Protein AF-A0A635RBH6-F1 (afdb_monomer_lite)

pLDDT: mean 87.77, std 11.79, range [34.94, 97.56]

Radius of gyration: 31.53 Å; chains: 1; bounding box: 71×27×90 Å

Organism: NCBI:txid149386

Structure (mmCIF, N/CA/C/O backbone):
data_AF-A0A635RBH6-F1
#
_entry.id   AF-A0A635RBH6-F1
#
loop_
_atom_site.group_PDB
_atom_site.id
_atom_site.type_symbol
_atom_site.label_atom_id
_atom_site.label_alt_id
_atom_site.label_comp_id
_atom_site.label_asym_id
_atom_site.label_entity_id
_atom_site.label_seq_id
_atom_site.pdbx_PDB_ins_code
_atom_site.Cartn_x
_atom_site.Cartn_y
_atom_site.Cartn_z
_atom_site.occupancy
_atom_site.B_iso_or_equiv
_atom_site.auth_seq_id
_atom_site.auth_comp_id
_atom_site.auth_asym_id
_atom_site.auth_atom_id
_atom_site.pdbx_PDB_model_num
ATOM 1 N N . MET A 1 1 ? 39.133 -14.288 -48.018 1.00 34.94 1 MET A N 1
ATOM 2 C CA . MET A 1 1 ? 37.911 -13.588 -48.464 1.00 34.94 1 MET A CA 1
ATOM 3 C C . MET A 1 1 ? 37.771 -12.321 -47.641 1.00 34.94 1 MET A C 1
ATOM 5 O O . MET A 1 1 ? 37.894 -12.398 -46.428 1.00 34.94 1 MET A O 1
ATOM 9 N N . SER A 1 2 ? 37.647 -11.167 -48.298 1.00 37.06 2 SER A N 1
ATOM 10 C CA . SER A 1 2 ? 37.534 -9.851 -47.658 1.00 37.06 2 SER A CA 1
ATOM 11 C C . SER A 1 2 ? 36.192 -9.759 -46.926 1.00 37.06 2 SER A C 1
ATOM 13 O O . SER A 1 2 ? 35.145 -9.783 -47.568 1.00 37.06 2 SER A O 1
ATOM 15 N N . ALA A 1 3 ? 36.220 -9.710 -45.592 1.00 42.25 3 ALA A N 1
ATOM 16 C CA . ALA A 1 3 ? 35.048 -9.371 -44.798 1.00 42.25 3 ALA A CA 1
ATOM 17 C C . ALA A 1 3 ? 34.721 -7.899 -45.072 1.00 42.25 3 ALA A C 1
ATOM 19 O O . ALA A 1 3 ? 35.474 -7.001 -44.692 1.00 42.25 3 ALA A O 1
ATOM 20 N N . SER A 1 4 ? 33.636 -7.647 -45.801 1.00 45.25 4 SER A N 1
ATOM 21 C CA . SER A 1 4 ? 33.128 -6.299 -46.011 1.00 45.25 4 SER A CA 1
ATOM 22 C C . SER A 1 4 ? 32.731 -5.716 -44.659 1.00 45.25 4 SER A C 1
ATOM 24 O O . SER A 1 4 ? 31.738 -6.133 -44.067 1.00 45.25 4 SER A O 1
ATOM 26 N N . ASN A 1 5 ? 33.510 -4.753 -44.181 1.00 48.50 5 ASN A N 1
ATOM 27 C CA . ASN A 1 5 ? 33.289 -4.009 -42.947 1.00 48.50 5 ASN A CA 1
ATOM 28 C C . ASN A 1 5 ? 32.154 -2.980 -43.151 1.00 48.50 5 ASN A C 1
ATOM 30 O O . ASN A 1 5 ? 32.369 -1.772 -43.080 1.00 48.50 5 ASN A O 1
ATOM 34 N N . LYS A 1 6 ? 30.963 -3.446 -43.548 1.00 61.75 6 LYS A N 1
ATOM 35 C CA . LYS A 1 6 ? 29.775 -2.597 -43.676 1.00 61.75 6 LYS A CA 1
ATOM 36 C C . LYS A 1 6 ? 29.060 -2.585 -42.332 1.00 61.75 6 LYS A C 1
ATOM 38 O O . LYS A 1 6 ? 28.429 -3.571 -41.965 1.00 61.75 6 LYS A O 1
ATOM 43 N N . SER A 1 7 ? 29.182 -1.474 -41.612 1.00 78.25 7 SER A N 1
ATOM 44 C CA . SER A 1 7 ? 28.305 -1.169 -40.483 1.00 78.25 7 SER A CA 1
ATOM 45 C C . SER A 1 7 ? 26.849 -1.199 -40.945 1.00 78.25 7 SER A C 1
ATOM 47 O O . SER A 1 7 ? 26.550 -0.740 -42.051 1.00 78.25 7 SER A O 1
ATOM 49 N N . LEU A 1 8 ? 25.966 -1.732 -40.103 1.00 86.19 8 LEU A N 1
ATOM 50 C CA . LEU A 1 8 ? 24.531 -1.773 -40.374 1.00 86.19 8 LEU A CA 1
ATOM 51 C C . LEU A 1 8 ? 23.966 -0.358 -40.526 1.00 86.19 8 LEU A C 1
ATOM 53 O O . LEU A 1 8 ? 24.427 0.578 -39.861 1.00 86.19 8 LEU A O 1
ATOM 57 N N . THR A 1 9 ? 22.954 -0.201 -41.376 1.00 92.31 9 THR A N 1
ATOM 58 C CA . THR A 1 9 ? 22.190 1.049 -41.441 1.00 92.31 9 THR A CA 1
ATOM 59 C C . THR A 1 9 ? 21.296 1.197 -40.212 1.00 92.31 9 THR A C 1
ATOM 61 O O . THR A 1 9 ? 21.015 0.233 -39.496 1.00 92.31 9 THR A O 1
ATOM 64 N N . LYS A 1 10 ? 20.815 2.416 -39.949 1.00 92.25 10 LYS A N 1
ATOM 65 C CA . LYS A 1 10 ? 19.899 2.663 -38.826 1.00 92.25 10 LYS A CA 1
ATOM 66 C C . LYS A 1 10 ? 18.615 1.845 -38.957 1.00 92.25 10 LYS A C 1
ATOM 68 O O . LYS A 1 10 ? 18.132 1.308 -37.966 1.00 92.25 10 LYS A O 1
ATOM 73 N N . GLU A 1 11 ? 18.104 1.717 -40.176 1.00 91.88 11 GLU A N 1
ATOM 74 C CA . GLU A 1 11 ? 16.910 0.940 -40.504 1.00 91.88 11 GLU A CA 1
ATOM 75 C C . GLU A 1 11 ? 17.130 -0.551 -40.228 1.00 91.88 11 GLU A C 1
ATOM 77 O O . GLU A 1 11 ? 16.265 -1.197 -39.641 1.00 91.88 11 GLU A O 1
ATOM 82 N N . GLU A 1 12 ? 18.302 -1.091 -40.579 1.00 92.19 12 GLU A N 1
ATOM 83 C CA . GLU A 1 12 ? 18.664 -2.482 -40.287 1.00 92.19 12 GLU A CA 1
ATOM 84 C C . GLU A 1 12 ? 18.776 -2.731 -38.778 1.00 92.19 12 GLU A C 1
ATOM 86 O O . GLU A 1 12 ? 18.267 -3.734 -38.277 1.00 92.19 12 GLU A O 1
ATOM 91 N N . ILE A 1 13 ? 19.399 -1.811 -38.033 1.00 92.12 13 ILE A N 1
ATOM 92 C CA . ILE A 1 13 ? 19.514 -1.911 -36.571 1.00 92.12 13 ILE A CA 1
ATOM 93 C C . ILE A 1 13 ? 18.130 -1.848 -35.915 1.00 92.12 13 ILE A C 1
ATOM 95 O O . ILE A 1 13 ? 17.813 -2.663 -35.048 1.00 92.12 13 ILE A O 1
ATOM 99 N N . ARG A 1 14 ? 17.278 -0.919 -36.357 1.00 92.31 14 ARG A N 1
ATOM 100 C CA . ARG A 1 14 ? 15.901 -0.776 -35.872 1.00 92.31 14 ARG A CA 1
ATOM 101 C C . ARG A 1 14 ? 15.067 -2.020 -36.157 1.00 92.31 14 ARG A C 1
ATOM 103 O O . ARG A 1 14 ? 14.371 -2.499 -35.267 1.00 92.31 14 ARG A O 1
ATOM 110 N N . ALA A 1 15 ? 15.166 -2.574 -37.363 1.00 91.25 15 ALA A N 1
ATOM 111 C CA . ALA A 1 15 ? 14.479 -3.811 -37.719 1.00 91.25 15 ALA A CA 1
ATOM 112 C C . ALA A 1 15 ? 14.899 -4.972 -36.804 1.00 91.25 15 ALA A C 1
ATOM 114 O O . ALA A 1 15 ? 14.046 -5.730 -36.351 1.00 91.25 15 ALA A O 1
ATOM 115 N N . ARG A 1 16 ? 16.193 -5.077 -36.466 1.00 91.50 16 ARG A N 1
ATOM 116 C CA . ARG A 1 16 ? 16.680 -6.080 -35.504 1.00 91.50 16 ARG A CA 1
ATOM 117 C C . ARG A 1 16 ? 16.129 -5.863 -34.098 1.00 91.50 16 ARG A C 1
ATOM 119 O O . ARG A 1 16 ? 15.772 -6.840 -33.451 1.00 91.50 16 ARG A O 1
ATOM 126 N N . TYR A 1 17 ? 16.036 -4.613 -33.641 1.00 89.12 17 TYR A N 1
ATOM 127 C CA . TYR A 1 17 ? 15.490 -4.283 -32.321 1.00 89.12 17 TYR A CA 1
ATOM 128 C C . TYR A 1 17 ? 14.041 -4.772 -32.170 1.00 89.12 17 TYR A C 1
ATOM 130 O O . TYR A 1 17 ? 13.704 -5.439 -31.194 1.00 89.12 17 TYR A O 1
ATOM 138 N N . PHE A 1 18 ? 13.199 -4.500 -33.172 1.00 87.56 18 PHE A N 1
ATOM 139 C CA . PHE A 1 18 ? 11.775 -4.858 -33.157 1.00 87.56 18 PHE A CA 1
ATOM 140 C C . PHE A 1 18 ? 11.472 -6.302 -33.589 1.00 87.56 18 PHE A C 1
ATOM 142 O O . PHE A 1 18 ? 10.323 -6.727 -33.520 1.00 87.56 18 PHE A O 1
ATOM 149 N N . ALA A 1 19 ? 12.474 -7.080 -34.011 1.00 84.81 19 ALA A N 1
ATOM 150 C CA . ALA A 1 19 ? 12.301 -8.510 -34.273 1.00 84.81 19 ALA A CA 1
ATOM 151 C C . ALA A 1 19 ? 12.151 -9.336 -32.976 1.00 84.81 19 ALA A C 1
ATOM 153 O O . ALA A 1 19 ? 11.639 -10.448 -33.023 1.00 84.81 19 ALA A O 1
ATOM 154 N N . HIS A 1 20 ? 12.559 -8.790 -31.820 1.00 67.94 20 HIS A N 1
ATOM 155 C CA . HIS A 1 20 ? 12.388 -9.367 -30.473 1.00 67.94 20 HIS A CA 1
ATOM 156 C C . HIS A 1 20 ? 13.007 -10.762 -30.213 1.00 67.94 20 HIS A C 1
ATOM 158 O O . HIS A 1 20 ? 12.733 -11.367 -29.174 1.00 67.94 20 HIS A O 1
ATOM 164 N N . ASP A 1 21 ? 13.898 -11.254 -31.079 1.00 71.56 21 ASP A N 1
ATOM 165 C CA . ASP A 1 21 ? 14.573 -12.548 -30.892 1.00 71.56 21 ASP A CA 1
ATOM 166 C C . ASP A 1 21 ? 15.628 -12.505 -29.767 1.00 71.56 21 ASP A C 1
ATOM 168 O O . ASP A 1 21 ? 15.496 -13.141 -28.712 1.00 71.56 21 ASP A O 1
ATOM 172 N N . LEU A 1 22 ? 16.683 -11.714 -29.979 1.00 81.62 22 LEU A N 1
ATOM 173 C CA . LEU A 1 22 ? 17.809 -11.528 -29.066 1.00 81.62 22 LEU A CA 1
ATOM 174 C C . LEU A 1 22 ? 18.057 -10.034 -28.831 1.00 81.62 22 LEU A C 1
ATOM 176 O O . LEU A 1 22 ? 17.875 -9.241 -29.760 1.00 81.62 22 LEU A O 1
ATOM 180 N N . PRO A 1 23 ? 18.497 -9.640 -27.621 1.00 86.69 23 PRO A N 1
ATOM 181 C CA . PRO A 1 23 ? 18.894 -8.264 -27.368 1.00 86.69 23 PRO A CA 1
ATOM 182 C C . PRO A 1 23 ? 20.045 -7.871 -28.298 1.00 86.69 23 PRO A C 1
ATOM 184 O O . PRO A 1 23 ? 20.874 -8.699 -28.674 1.00 86.69 23 PRO A O 1
ATOM 187 N N . ILE A 1 24 ? 20.095 -6.594 -28.663 1.00 89.75 24 ILE A N 1
ATOM 188 C CA . ILE A 1 24 ? 21.152 -6.032 -29.504 1.00 89.75 24 ILE A CA 1
ATOM 189 C C . ILE A 1 24 ? 21.881 -4.923 -28.757 1.00 89.75 24 ILE A C 1
ATOM 191 O O . ILE A 1 24 ? 21.282 -4.229 -27.939 1.00 89.75 24 ILE A O 1
ATOM 195 N N . ASP A 1 25 ? 23.162 -4.730 -29.043 1.00 89.69 25 ASP A N 1
ATOM 196 C CA . ASP A 1 25 ? 23.878 -3.531 -28.612 1.00 89.69 25 ASP A CA 1
ATOM 197 C C . ASP A 1 25 ? 23.502 -2.302 -29.475 1.00 89.69 25 ASP A C 1
ATOM 199 O O . ASP A 1 25 ? 22.746 -2.382 -30.447 1.00 89.69 25 ASP A O 1
ATOM 203 N N . ARG A 1 26 ? 24.083 -1.137 -29.155 1.00 89.94 26 ARG A N 1
ATOM 204 C CA . ARG A 1 26 ? 23.874 0.115 -29.914 1.00 89.94 26 ARG A CA 1
ATOM 205 C C . ARG A 1 26 ? 24.404 0.081 -31.358 1.00 89.94 26 ARG A C 1
ATOM 207 O O . ARG A 1 26 ? 24.184 1.031 -32.107 1.00 89.94 26 ARG A O 1
ATOM 214 N N . HIS A 1 27 ? 25.132 -0.963 -31.741 1.00 89.62 27 HIS A N 1
ATOM 215 C CA . HIS A 1 27 ? 25.651 -1.173 -33.091 1.00 89.62 27 HIS A CA 1
ATOM 216 C C . HIS A 1 27 ? 24.817 -2.195 -33.881 1.00 89.62 27 HIS A C 1
ATOM 218 O O . HIS A 1 27 ? 25.085 -2.409 -35.062 1.00 89.62 27 HIS A O 1
ATOM 224 N N . GLY A 1 28 ? 23.795 -2.799 -33.263 1.00 86.00 28 GLY A N 1
ATOM 225 C CA . GLY A 1 28 ? 22.940 -3.814 -33.873 1.00 86.00 28 GLY A CA 1
ATOM 226 C C . GLY A 1 28 ? 23.517 -5.226 -33.855 1.00 86.00 28 GLY A C 1
ATOM 227 O O . GLY A 1 28 ? 23.007 -6.098 -34.570 1.00 86.00 28 GLY A O 1
ATOM 228 N N . ASN A 1 29 ? 24.567 -5.466 -33.068 1.00 88.88 29 ASN A N 1
ATOM 229 C CA . ASN A 1 29 ? 25.096 -6.806 -32.854 1.00 88.88 29 ASN A CA 1
ATOM 230 C C . ASN A 1 29 ? 24.213 -7.535 -31.848 1.00 88.88 29 ASN A C 1
ATOM 232 O O . ASN A 1 29 ? 23.913 -6.990 -30.786 1.00 88.88 29 ASN A O 1
ATOM 236 N N . TYR A 1 30 ? 23.821 -8.765 -32.173 1.00 87.25 30 TYR A N 1
ATOM 237 C CA . TYR A 1 30 ? 23.110 -9.615 -31.228 1.00 87.25 30 TYR A CA 1
ATOM 238 C C . TYR A 1 30 ? 24.007 -9.948 -30.042 1.00 87.25 30 TYR A C 1
ATOM 240 O O . TYR A 1 30 ? 25.164 -10.331 -30.207 1.00 87.25 30 TYR A O 1
ATOM 248 N N . MET A 1 31 ? 23.437 -9.813 -28.856 1.00 79.75 31 MET A N 1
ATOM 249 C CA . MET A 1 31 ? 24.030 -10.203 -27.593 1.00 79.75 31 MET A CA 1
ATOM 250 C C . MET A 1 31 ? 23.397 -11.536 -27.185 1.00 79.75 31 MET A C 1
ATOM 252 O O . MET A 1 31 ? 22.178 -11.707 -27.278 1.00 79.75 31 MET A O 1
ATOM 256 N N . GLU A 1 32 ? 24.212 -12.505 -26.766 1.00 69.94 32 GLU A N 1
ATOM 257 C CA . GLU A 1 32 ? 23.689 -13.761 -26.223 1.00 69.94 32 GLU A CA 1
ATOM 258 C C . GLU A 1 32 ? 22.796 -13.457 -25.008 1.00 69.94 32 GLU A C 1
ATOM 260 O O . GLU A 1 32 ? 23.114 -12.583 -24.200 1.00 69.94 32 GLU A O 1
ATOM 265 N N . ARG A 1 33 ? 21.664 -14.169 -24.868 1.00 59.69 33 ARG A N 1
ATOM 266 C CA . ARG A 1 33 ? 20.855 -14.140 -23.636 1.00 59.69 33 ARG A CA 1
ATOM 267 C C . ARG A 1 33 ? 21.636 -14.848 -22.531 1.00 59.69 33 ARG A C 1
ATOM 269 O O . ARG A 1 33 ? 21.340 -15.990 -22.187 1.00 59.69 33 ARG A O 1
ATOM 276 N N . VAL A 1 34 ? 22.653 -14.192 -21.994 1.00 46.25 34 VAL A N 1
ATOM 277 C CA . VAL A 1 34 ? 23.387 -14.711 -20.850 1.00 46.25 34 VAL A CA 1
ATOM 278 C C . VAL A 1 34 ? 22.687 -14.202 -19.597 1.00 46.25 34 VAL A C 1
ATOM 280 O O . VAL A 1 34 ? 22.731 -13.019 -19.267 1.00 46.25 34 VAL A O 1
ATOM 283 N N . GLY A 1 35 ? 21.960 -15.092 -18.917 1.00 53.41 35 GLY A N 1
ATOM 284 C CA . GLY A 1 35 ? 21.387 -14.790 -17.603 1.00 53.41 35 GLY A CA 1
ATOM 285 C C . GLY A 1 35 ? 22.460 -14.303 -16.619 1.00 53.41 35 GLY A C 1
ATOM 286 O O . GLY A 1 35 ? 23.633 -14.559 -16.828 1.00 53.41 35 GLY A O 1
ATOM 287 N N . ASN A 1 36 ? 22.076 -13.613 -15.539 1.00 44.94 36 ASN A N 1
ATOM 288 C CA . ASN A 1 36 ? 22.941 -13.045 -14.479 1.00 44.94 36 ASN A CA 1
ATOM 289 C C . ASN A 1 36 ? 24.156 -12.165 -14.896 1.00 44.94 36 ASN A C 1
ATOM 291 O O . ASN A 1 36 ? 24.651 -11.431 -14.040 1.00 44.94 36 ASN A O 1
ATOM 295 N N . GLU A 1 37 ? 24.597 -12.146 -16.157 1.00 48.38 37 GLU A N 1
ATOM 296 C CA . GLU A 1 37 ? 25.742 -11.375 -16.672 1.00 48.38 37 GLU A CA 1
ATOM 297 C C . GLU A 1 37 ? 25.370 -9.951 -17.133 1.00 48.38 37 GLU A C 1
ATOM 299 O O . GLU A 1 37 ? 26.242 -9.085 -17.230 1.00 48.38 37 GLU A O 1
ATOM 304 N N . ASP A 1 38 ? 24.072 -9.638 -17.233 1.00 56.44 38 ASP A N 1
ATOM 305 C CA . ASP A 1 38 ? 23.541 -8.261 -17.308 1.00 56.44 38 ASP A CA 1
ATOM 306 C C . ASP A 1 38 ? 23.911 -7.396 -16.085 1.00 56.44 38 ASP A C 1
ATOM 308 O O . ASP A 1 38 ? 23.756 -6.174 -16.105 1.00 56.44 38 ASP A O 1
ATOM 312 N N . ARG A 1 39 ? 24.401 -8.013 -14.999 1.00 60.25 39 ARG A N 1
ATOM 313 C CA . ARG A 1 39 ? 24.799 -7.321 -13.763 1.00 60.25 39 ARG A CA 1
ATOM 314 C C . ARG A 1 39 ? 26.204 -6.719 -13.815 1.00 60.25 39 ARG A C 1
ATOM 316 O O . ARG A 1 39 ? 26.556 -5.971 -12.905 1.00 60.25 39 ARG A O 1
ATOM 323 N N . GLY A 1 40 ? 27.011 -7.040 -14.828 1.00 75.38 40 GLY A N 1
ATOM 324 C CA . GLY A 1 40 ? 28.352 -6.476 -15.002 1.00 75.38 40 GLY A CA 1
ATOM 325 C C . GLY A 1 40 ? 28.345 -5.129 -15.733 1.00 75.38 40 GLY A C 1
ATOM 326 O O . GLY A 1 40 ? 27.454 -4.851 -16.534 1.00 75.38 40 GLY A O 1
ATOM 327 N N . ARG A 1 41 ? 29.392 -4.314 -15.523 1.00 85.12 41 ARG A N 1
ATOM 328 C CA . ARG A 1 41 ? 29.582 -3.000 -16.177 1.00 85.12 41 ARG A CA 1
ATOM 329 C C . ARG A 1 41 ? 29.340 -3.050 -17.690 1.00 85.12 41 ARG A C 1
ATOM 331 O O . ARG A 1 41 ? 28.650 -2.196 -18.236 1.00 85.12 41 ARG A O 1
ATOM 338 N N . THR A 1 42 ? 29.916 -4.043 -18.371 1.00 84.69 42 THR A N 1
ATOM 339 C CA . THR A 1 42 ? 29.865 -4.161 -19.837 1.00 84.69 42 THR A CA 1
ATOM 340 C C . THR A 1 42 ? 28.453 -4.448 -20.344 1.00 84.69 42 THR A C 1
ATOM 342 O O . THR A 1 42 ? 27.993 -3.752 -21.247 1.00 84.69 42 THR A O 1
ATOM 345 N N . GLY A 1 43 ? 27.755 -5.418 -19.743 1.00 84.75 43 GLY A N 1
ATOM 346 C CA . GLY A 1 43 ? 26.382 -5.772 -20.114 1.00 84.75 43 GLY A CA 1
ATOM 347 C C . GLY A 1 43 ? 25.418 -4.615 -19.863 1.00 84.75 43 GLY A C 1
ATOM 348 O O . GLY A 1 43 ? 24.728 -4.173 -20.784 1.00 84.75 43 GLY A O 1
ATOM 349 N N . PHE A 1 44 ? 25.477 -4.031 -18.660 1.00 88.56 44 PHE A N 1
ATOM 350 C CA . PHE A 1 44 ? 24.664 -2.873 -18.293 1.00 88.56 44 PHE A CA 1
ATOM 351 C C . PHE A 1 44 ? 24.841 -1.710 -19.279 1.00 88.56 44 PHE A C 1
ATOM 353 O O . PHE A 1 44 ? 23.867 -1.178 -19.808 1.00 88.56 44 PHE A O 1
ATOM 360 N N . CYS A 1 45 ? 26.084 -1.330 -19.588 1.00 89.75 45 CYS A N 1
ATOM 361 C CA . CYS A 1 45 ? 26.363 -0.208 -20.483 1.00 89.75 45 CYS A CA 1
ATOM 362 C C . CYS A 1 45 ? 26.009 -0.493 -21.951 1.00 89.75 45 CYS A C 1
ATOM 364 O O . CYS A 1 45 ? 25.665 0.448 -22.677 1.00 89.75 45 CYS A O 1
ATOM 366 N N . ALA A 1 46 ? 26.099 -1.747 -22.406 1.00 89.31 46 ALA A N 1
ATOM 367 C CA . ALA A 1 46 ? 25.720 -2.148 -23.761 1.00 89.31 46 ALA A CA 1
ATOM 368 C C . ALA A 1 46 ? 24.195 -2.113 -23.956 1.00 89.31 46 ALA A C 1
ATOM 370 O O . ALA A 1 46 ? 23.710 -1.592 -24.965 1.00 89.31 46 ALA A O 1
ATOM 371 N N . LEU A 1 47 ? 23.446 -2.585 -22.956 1.00 91.06 47 LEU A N 1
ATOM 372 C CA . LEU A 1 47 ? 21.988 -2.726 -22.995 1.00 91.06 47 LEU A CA 1
ATOM 373 C C . LEU A 1 47 ? 21.231 -1.616 -22.253 1.00 91.06 47 LEU A C 1
ATOM 375 O O . LEU A 1 47 ? 20.012 -1.689 -22.117 1.00 91.06 47 LEU A O 1
ATOM 379 N N . LEU A 1 48 ? 21.914 -0.543 -21.836 1.00 92.75 48 LEU A N 1
ATOM 380 C CA . LEU A 1 48 ? 21.308 0.579 -21.107 1.00 92.75 48 LEU A CA 1
ATOM 381 C C . LEU A 1 48 ? 20.049 1.131 -21.794 1.00 92.75 48 LEU A C 1
ATOM 383 O O . LEU A 1 48 ? 19.104 1.539 -21.129 1.00 92.75 48 LEU A O 1
ATOM 387 N N . HIS A 1 49 ? 20.007 1.115 -23.125 1.00 93.00 49 HIS A N 1
ATOM 388 C CA . HIS A 1 49 ? 18.860 1.599 -23.885 1.00 93.00 49 HIS A CA 1
ATOM 389 C C . HIS A 1 49 ? 17.574 0.791 -23.631 1.00 93.00 49 HIS A C 1
ATOM 391 O O . HIS A 1 49 ? 16.509 1.394 -23.527 1.00 93.00 49 HIS A O 1
ATOM 397 N N . TYR A 1 50 ? 17.664 -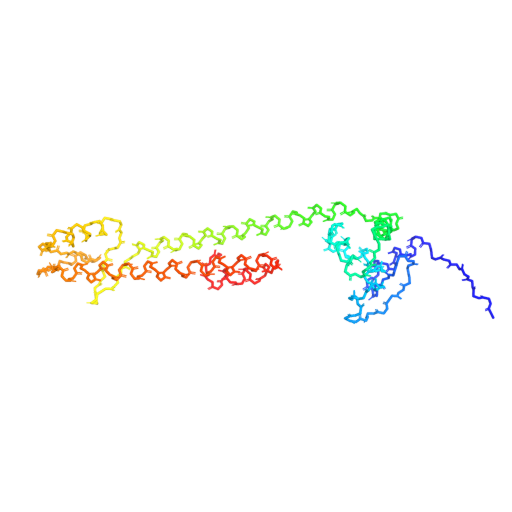0.531 -23.437 1.00 90.19 50 TYR A N 1
ATOM 398 C CA . TYR A 1 50 ? 16.525 -1.342 -22.994 1.00 90.19 50 TYR A CA 1
ATOM 399 C C . TYR A 1 50 ? 16.060 -0.909 -21.607 1.00 90.19 50 TYR A C 1
ATOM 401 O O . TYR A 1 50 ? 14.877 -0.662 -21.415 1.00 90.19 50 TYR A O 1
ATOM 409 N N . LYS A 1 51 ? 16.988 -0.711 -20.663 1.00 88.88 51 LYS A N 1
ATOM 410 C CA . LYS A 1 51 ? 16.651 -0.295 -19.292 1.00 88.88 51 LYS A CA 1
ATOM 411 C C . LYS A 1 51 ? 15.971 1.069 -19.236 1.00 88.88 51 LYS A C 1
ATOM 413 O O . LYS A 1 51 ? 15.021 1.246 -18.481 1.00 88.88 51 LYS A O 1
ATOM 418 N N . LEU A 1 52 ? 16.416 2.021 -20.053 1.00 91.44 52 LEU A N 1
ATOM 419 C CA . LEU A 1 52 ? 15.777 3.335 -20.155 1.00 91.44 52 LEU A CA 1
ATOM 420 C C . LEU A 1 52 ? 14.347 3.230 -20.713 1.00 91.44 52 LEU A C 1
ATOM 422 O O . LEU A 1 52 ? 13.454 3.900 -20.196 1.00 91.44 52 LEU A O 1
ATOM 426 N N . ILE A 1 53 ? 14.125 2.382 -21.726 1.00 89.31 53 ILE A N 1
ATOM 427 C CA . ILE A 1 53 ? 12.797 2.113 -22.307 1.00 89.31 53 ILE A CA 1
ATOM 428 C C . ILE A 1 53 ? 11.893 1.372 -21.305 1.00 89.31 53 ILE A C 1
ATOM 430 O O . ILE A 1 53 ? 10.714 1.693 -21.200 1.00 89.31 53 ILE A O 1
ATOM 434 N N . GLU A 1 54 ? 12.454 0.459 -20.508 1.00 84.19 54 GLU A N 1
ATOM 435 C CA . GLU A 1 54 ? 11.791 -0.247 -19.395 1.00 84.19 54 GLU A CA 1
ATOM 436 C C . GLU A 1 54 ? 11.509 0.658 -18.176 1.00 84.19 54 GLU A C 1
ATOM 438 O O . GLU A 1 54 ? 10.917 0.213 -17.195 1.00 84.19 54 GLU A O 1
ATOM 443 N N . GLY A 1 55 ? 11.913 1.932 -18.219 1.00 83.38 55 GLY A N 1
ATOM 444 C CA . GLY A 1 55 ? 11.544 2.935 -17.220 1.00 83.38 55 GLY A CA 1
ATOM 445 C C . GLY A 1 55 ? 12.599 3.303 -16.194 1.00 83.38 55 GLY A C 1
ATOM 446 O O . GLY A 1 55 ? 12.291 4.065 -15.278 1.00 83.38 55 GLY A O 1
ATOM 447 N N . MET A 1 56 ? 13.844 2.859 -16.371 1.00 88.06 56 MET A N 1
ATOM 448 C CA . MET A 1 56 ? 14.970 3.375 -15.596 1.00 88.06 56 MET A CA 1
ATOM 449 C C . MET A 1 56 ? 15.134 4.884 -15.828 1.00 88.06 56 MET A C 1
ATOM 451 O O . MET A 1 56 ? 15.183 5.377 -16.966 1.00 88.06 56 MET A O 1
ATOM 455 N N . SER A 1 57 ? 15.224 5.631 -14.732 1.00 89.88 57 SER A N 1
ATOM 456 C CA . SER A 1 57 ? 15.500 7.063 -14.759 1.00 89.88 57 SER A CA 1
ATOM 457 C C . SER A 1 57 ? 16.969 7.352 -15.073 1.00 89.88 57 SER A C 1
ATOM 459 O O . SER A 1 57 ? 17.856 6.516 -14.892 1.00 89.88 57 SER A O 1
ATOM 461 N N . ASP A 1 58 ? 17.239 8.576 -15.531 1.00 93.81 58 ASP A N 1
ATOM 462 C CA . ASP A 1 58 ? 18.607 9.045 -15.769 1.00 93.81 58 ASP A CA 1
ATOM 463 C C . ASP A 1 58 ? 19.430 9.013 -14.460 1.00 93.81 58 ASP A C 1
ATOM 465 O O . ASP A 1 58 ? 20.612 8.678 -14.487 1.00 93.81 58 ASP A O 1
ATOM 469 N N . GLU A 1 59 ? 18.804 9.301 -13.313 1.00 93.19 59 GLU A N 1
ATOM 470 C CA . GLU A 1 59 ? 19.440 9.268 -11.989 1.00 93.19 59 GLU A CA 1
ATOM 471 C C . GLU A 1 59 ? 19.808 7.844 -11.553 1.00 93.19 59 GLU A C 1
ATOM 473 O O . GLU A 1 59 ? 20.954 7.604 -11.173 1.00 93.19 59 GLU A O 1
ATOM 478 N N . GLU A 1 60 ? 18.884 6.884 -11.678 1.00 91.38 60 GLU A N 1
ATOM 479 C CA . GLU A 1 60 ? 19.143 5.467 -11.373 1.00 91.38 60 GLU A CA 1
ATOM 480 C C . GLU A 1 60 ? 20.252 4.898 -12.267 1.00 91.38 60 GLU A C 1
ATOM 482 O O . GLU A 1 60 ? 21.151 4.211 -11.781 1.00 91.38 60 GLU A O 1
ATOM 487 N N . ALA A 1 61 ? 20.245 5.230 -13.562 1.00 93.12 61 ALA A N 1
ATOM 488 C CA . ALA A 1 61 ? 21.283 4.796 -14.493 1.00 93.12 61 ALA A CA 1
ATOM 489 C C . ALA A 1 61 ? 22.673 5.330 -14.103 1.00 93.12 61 ALA A C 1
ATOM 491 O O . ALA A 1 61 ? 23.661 4.592 -14.145 1.00 93.12 61 ALA A O 1
ATOM 492 N N . LEU A 1 62 ? 22.763 6.607 -13.714 1.00 95.56 62 LEU A N 1
ATOM 493 C CA . LEU A 1 62 ? 24.015 7.219 -13.262 1.00 95.56 62 LEU A CA 1
ATOM 494 C C . LEU A 1 62 ? 24.502 6.611 -11.944 1.00 95.56 62 LEU A C 1
ATOM 496 O O . LEU A 1 62 ? 25.689 6.303 -11.836 1.00 95.56 62 LEU A O 1
ATOM 500 N N . ALA A 1 63 ? 23.603 6.405 -10.978 1.00 93.19 63 ALA A N 1
ATOM 501 C CA . ALA A 1 63 ? 23.924 5.768 -9.705 1.00 93.19 63 ALA A CA 1
ATOM 502 C C . ALA A 1 63 ? 24.433 4.333 -9.912 1.00 93.19 63 ALA A C 1
ATOM 504 O O . ALA A 1 63 ? 25.469 3.962 -9.365 1.00 93.19 63 ALA A O 1
ATOM 505 N N . GLN A 1 64 ? 23.780 3.553 -10.778 1.00 90.75 64 GLN A N 1
ATOM 506 C CA . GLN A 1 64 ? 24.218 2.196 -11.099 1.00 90.75 64 GLN A CA 1
ATOM 507 C C . GLN A 1 64 ? 25.611 2.192 -11.747 1.00 90.75 64 GLN A C 1
ATOM 509 O O . GLN A 1 64 ? 26.474 1.424 -11.331 1.00 90.75 64 GLN A O 1
ATO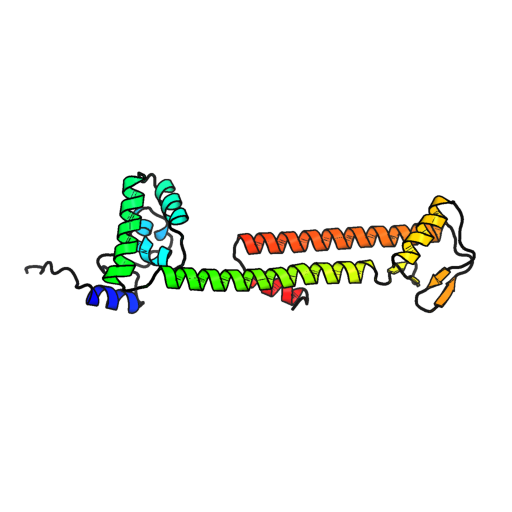M 514 N N . MET A 1 65 ? 25.887 3.085 -12.705 1.00 94.00 65 MET A N 1
ATOM 515 C CA . MET A 1 65 ? 27.221 3.192 -13.320 1.00 94.00 65 MET A CA 1
ATOM 516 C C . MET A 1 65 ? 28.320 3.574 -12.318 1.00 94.00 65 MET A C 1
ATOM 518 O O . MET A 1 65 ? 29.450 3.103 -12.445 1.00 94.00 65 MET A O 1
ATOM 522 N N . GLN A 1 66 ? 28.002 4.370 -11.293 1.00 91.81 66 GLN A N 1
ATOM 523 C CA . GLN A 1 66 ? 28.946 4.686 -10.215 1.00 91.81 66 GLN A CA 1
ATOM 524 C C . GLN A 1 66 ? 29.318 3.453 -9.381 1.00 91.81 66 GLN A C 1
ATOM 526 O O . GLN A 1 66 ? 30.472 3.336 -8.978 1.00 91.81 66 GLN A O 1
ATOM 531 N N . THR A 1 67 ? 28.398 2.498 -9.181 1.00 92.38 67 THR A N 1
ATOM 532 C CA . THR A 1 67 ? 28.719 1.223 -8.500 1.00 92.38 67 THR A CA 1
ATOM 533 C C . THR A 1 67 ? 29.735 0.372 -9.267 1.00 92.38 67 THR A C 1
ATOM 535 O O . THR A 1 67 ? 30.417 -0.458 -8.675 1.00 92.38 67 THR A O 1
ATOM 538 N N . TYR A 1 68 ? 29.884 0.615 -10.573 1.00 90.69 68 TYR A N 1
ATOM 539 C CA . TYR A 1 68 ? 30.902 0.006 -11.433 1.00 90.69 68 TYR A CA 1
ATOM 540 C C . TYR A 1 68 ? 32.189 0.838 -11.544 1.00 90.69 68 TYR A C 1
ATOM 542 O O . TYR A 1 68 ? 32.960 0.649 -12.491 1.00 90.69 68 TYR A O 1
ATOM 550 N N . GLU A 1 69 ? 32.389 1.787 -10.625 1.00 91.94 69 GLU A N 1
ATOM 551 C CA . GLU A 1 69 ? 33.549 2.683 -10.562 1.00 91.94 69 GLU A CA 1
ATOM 552 C C . GLU A 1 69 ? 33.746 3.526 -11.837 1.00 91.94 69 GLU A C 1
ATOM 554 O O . GLU A 1 69 ? 34.859 3.930 -12.177 1.00 91.94 69 GLU A O 1
ATOM 559 N N . MET A 1 70 ? 32.666 3.806 -12.575 1.00 93.50 70 MET A N 1
ATOM 560 C CA . MET A 1 70 ? 32.727 4.695 -13.735 1.00 93.50 70 MET A CA 1
ATOM 561 C C . MET A 1 70 ? 32.865 6.148 -13.296 1.00 93.50 70 MET A C 1
ATOM 563 O O . MET A 1 70 ? 32.157 6.622 -12.402 1.00 93.50 70 MET A O 1
ATOM 567 N N . SER A 1 71 ? 33.738 6.891 -13.975 1.00 94.81 71 SER A N 1
ATOM 568 C CA . SER A 1 71 ? 3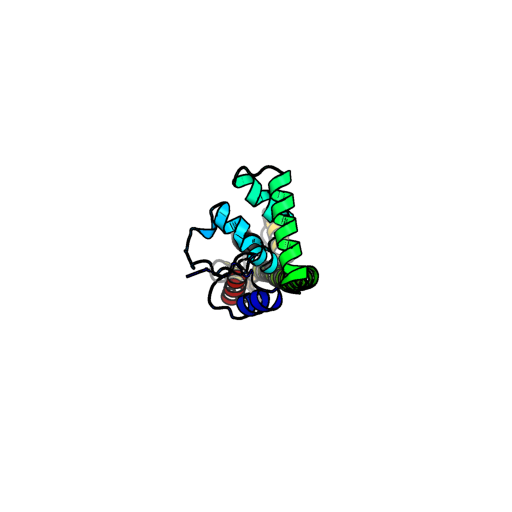3.859 8.324 -13.728 1.00 94.81 71 SER A CA 1
ATOM 569 C C . SER A 1 71 ? 32.569 9.062 -14.128 1.00 94.81 71 SER A C 1
ATOM 571 O O . SER A 1 71 ? 31.866 8.638 -15.052 1.00 94.81 71 SER A O 1
ATOM 573 N N . PRO A 1 72 ? 32.258 10.220 -13.515 1.00 94.12 72 PRO A N 1
ATOM 574 C CA . PRO A 1 72 ? 31.067 10.996 -13.871 1.00 94.12 72 PRO A CA 1
ATOM 575 C C . PRO A 1 72 ? 30.979 11.354 -15.363 1.00 94.12 72 PRO A C 1
ATOM 577 O O . PRO A 1 72 ? 29.886 11.417 -15.930 1.00 94.12 72 PRO A O 1
ATOM 580 N N . ILE A 1 73 ? 32.130 11.568 -16.010 1.00 95.44 73 ILE A N 1
ATOM 581 C CA . ILE A 1 73 ? 32.216 11.890 -17.438 1.00 95.44 73 ILE A CA 1
ATOM 582 C C . ILE A 1 73 ? 31.835 10.670 -18.281 1.00 95.44 73 ILE A C 1
ATOM 584 O O . ILE A 1 73 ? 31.002 10.790 -19.179 1.00 95.44 73 ILE A O 1
ATOM 588 N N . GLU A 1 74 ? 32.394 9.497 -17.977 1.00 93.75 74 GLU A N 1
ATOM 589 C CA . GLU A 1 74 ? 32.079 8.249 -18.683 1.00 93.75 74 GLU A CA 1
ATOM 590 C C . GLU A 1 74 ? 30.609 7.856 -18.520 1.00 93.75 74 GLU A C 1
ATOM 592 O O . GLU A 1 74 ? 29.964 7.474 -19.500 1.00 93.75 74 GLU A O 1
ATOM 597 N N . SER A 1 75 ? 30.056 7.990 -17.312 1.00 94.94 75 SER A N 1
ATOM 598 C CA . SER A 1 75 ? 28.648 7.685 -17.035 1.00 94.94 75 SER A CA 1
ATOM 599 C C . SER A 1 75 ? 27.717 8.598 -17.829 1.00 94.94 75 SER A C 1
ATOM 601 O O . SER A 1 75 ? 26.795 8.126 -18.495 1.00 94.94 75 SER A O 1
ATOM 603 N N . LYS A 1 76 ? 27.995 9.909 -17.846 1.00 96.25 76 LYS A N 1
ATOM 604 C CA . LYS A 1 76 ? 27.192 10.874 -18.608 1.00 96.25 76 LYS A CA 1
ATOM 605 C C . LYS A 1 76 ? 27.305 10.653 -20.116 1.00 96.25 76 LYS A C 1
ATOM 607 O O . LYS A 1 76 ? 26.301 10.725 -20.820 1.00 96.25 76 LYS A O 1
ATOM 612 N N . PHE A 1 77 ? 28.503 10.349 -20.613 1.00 96.19 77 PHE A N 1
ATOM 613 C CA . PHE A 1 77 ? 28.707 10.012 -22.019 1.00 96.19 77 PHE A CA 1
ATOM 614 C C . PHE A 1 77 ? 27.926 8.752 -22.416 1.00 96.19 77 PHE A C 1
ATOM 616 O O . PHE A 1 77 ? 27.217 8.758 -23.421 1.00 96.19 77 PHE A O 1
ATOM 623 N N . THR A 1 78 ? 28.001 7.698 -21.602 1.00 95.31 78 THR A N 1
ATOM 624 C CA . THR A 1 78 ? 27.304 6.426 -21.849 1.00 95.31 78 THR A CA 1
ATOM 625 C C . THR A 1 78 ? 25.787 6.608 -21.852 1.00 95.31 78 THR A C 1
ATOM 627 O O . THR A 1 78 ? 25.118 6.124 -22.768 1.00 95.31 78 THR A O 1
ATOM 630 N N . LEU A 1 79 ? 25.250 7.362 -20.886 1.00 96.75 79 LEU A N 1
ATOM 631 C CA . LEU A 1 79 ? 23.831 7.716 -20.828 1.00 96.75 79 LEU A CA 1
ATOM 632 C C . LEU A 1 79 ? 23.391 8.478 -22.082 1.00 96.75 79 LEU A C 1
ATOM 634 O O . LEU A 1 79 ? 22.408 8.101 -22.718 1.00 96.75 79 LEU A O 1
ATOM 638 N N . ASN A 1 80 ? 24.136 9.514 -22.474 1.00 96.56 80 ASN A N 1
ATOM 639 C CA . ASN A 1 80 ? 23.816 10.302 -23.663 1.00 96.56 80 ASN A CA 1
ATOM 640 C C . ASN A 1 80 ? 23.830 9.440 -24.927 1.00 96.56 80 ASN A C 1
ATOM 642 O O . ASN A 1 80 ? 22.904 9.531 -25.723 1.00 96.56 80 ASN A O 1
ATOM 646 N N . LYS A 1 81 ? 24.807 8.537 -25.081 1.00 96.38 81 LYS A N 1
ATOM 647 C CA . LYS A 1 81 ? 24.854 7.615 -26.225 1.00 96.38 81 LYS A CA 1
ATOM 648 C C . LYS A 1 81 ? 23.709 6.612 -26.245 1.00 96.38 81 LYS A C 1
ATOM 650 O O . LYS A 1 81 ? 23.242 6.260 -27.324 1.00 96.38 81 LYS A O 1
ATOM 655 N N . ALA A 1 82 ? 23.235 6.159 -25.087 1.00 95.75 82 ALA A N 1
ATOM 656 C CA . ALA A 1 82 ? 22.030 5.340 -25.020 1.00 95.75 82 ALA A CA 1
ATOM 657 C C . ALA A 1 82 ? 20.783 6.136 -25.438 1.00 95.75 82 ALA A C 1
ATOM 659 O O . ALA A 1 82 ? 19.990 5.633 -26.225 1.00 95.75 82 ALA A O 1
ATOM 660 N N . LYS A 1 83 ? 20.640 7.388 -24.988 1.00 95.81 83 LYS A N 1
ATOM 661 C CA . LYS A 1 83 ? 19.512 8.259 -25.363 1.00 95.81 83 LYS A CA 1
ATOM 662 C C . LYS A 1 83 ? 19.532 8.636 -26.847 1.00 95.81 83 LYS A C 1
ATOM 664 O O . LYS A 1 83 ? 18.507 8.516 -27.502 1.00 95.81 83 LYS A O 1
ATOM 669 N N . GLU A 1 84 ? 20.693 9.007 -27.389 1.00 95.00 84 GLU A N 1
ATOM 670 C CA . GLU A 1 84 ? 20.890 9.247 -28.829 1.00 95.00 84 GLU A CA 1
ATOM 671 C C . GLU A 1 84 ? 20.511 8.008 -29.649 1.00 95.00 84 GLU A C 1
ATOM 673 O O . GLU A 1 84 ? 19.825 8.120 -30.655 1.00 95.00 84 GLU A O 1
ATOM 678 N N . PHE A 1 85 ? 20.894 6.806 -29.206 1.00 95.75 85 PHE A N 1
ATOM 679 C CA . PHE A 1 85 ? 20.500 5.570 -29.884 1.00 95.75 85 PHE A CA 1
ATOM 680 C C . PHE A 1 85 ? 18.975 5.372 -29.906 1.00 95.75 85 PHE A C 1
ATOM 682 O O . PHE A 1 85 ? 18.406 5.087 -30.959 1.00 95.75 85 PHE A O 1
ATOM 689 N N . ILE A 1 86 ? 18.303 5.563 -28.768 1.00 95.44 86 ILE A N 1
ATOM 690 C CA . ILE A 1 86 ? 16.841 5.435 -28.661 1.00 95.44 86 ILE A CA 1
ATOM 691 C C . ILE A 1 86 ? 16.139 6.424 -29.602 1.00 95.44 86 ILE A C 1
ATOM 693 O O . ILE A 1 86 ? 15.271 6.026 -30.377 1.00 95.44 86 ILE A O 1
ATOM 697 N N . THR A 1 87 ? 16.537 7.695 -29.572 1.00 94.94 87 THR A N 1
ATOM 698 C CA . THR A 1 87 ? 15.874 8.745 -30.353 1.00 94.94 87 THR A CA 1
ATOM 699 C C . THR A 1 87 ? 16.239 8.677 -31.835 1.00 94.94 87 THR A C 1
ATOM 701 O O . THR A 1 87 ? 15.359 8.683 -32.688 1.00 94.94 87 THR A O 1
ATOM 704 N N . ASP A 1 88 ? 17.526 8.574 -32.165 1.00 94.31 88 ASP A N 1
ATOM 705 C CA . ASP A 1 88 ? 18.013 8.793 -33.532 1.00 94.31 88 ASP A CA 1
ATOM 706 C C . ASP A 1 88 ? 18.133 7.508 -34.352 1.00 94.31 88 ASP A C 1
ATOM 708 O O . ASP A 1 88 ? 18.291 7.579 -35.576 1.00 94.31 88 ASP A O 1
ATOM 712 N N . VAL A 1 89 ? 18.164 6.342 -33.695 1.00 94.12 89 VAL A N 1
ATOM 713 C CA . VAL A 1 89 ? 18.241 5.032 -34.357 1.00 94.12 89 VAL A CA 1
ATOM 714 C C . VAL A 1 89 ? 16.936 4.279 -34.186 1.00 94.12 89 VAL A C 1
ATOM 716 O O . VAL A 1 89 ? 16.375 3.859 -35.193 1.00 94.12 89 VAL A O 1
ATOM 719 N N . LEU A 1 90 ? 16.423 4.133 -32.964 1.00 93.50 90 LEU A N 1
ATOM 720 C CA . LEU A 1 90 ? 15.163 3.416 -32.744 1.00 93.50 90 LEU A CA 1
ATOM 721 C C . LEU A 1 90 ? 13.920 4.264 -33.046 1.00 93.50 90 LEU A C 1
ATOM 723 O O . LEU A 1 90 ? 12.857 3.684 -33.240 1.00 93.50 90 LEU A O 1
ATOM 727 N N . GLU A 1 91 ? 14.057 5.593 -33.136 1.00 94.69 91 GLU A N 1
ATOM 728 C CA . GLU A 1 91 ? 12.940 6.538 -33.329 1.00 94.69 91 GLU A CA 1
ATOM 729 C C . GLU A 1 91 ? 11.862 6.408 -32.243 1.00 94.69 91 GLU A C 1
ATOM 731 O O . GLU A 1 91 ? 10.672 6.617 -32.472 1.00 94.69 91 GLU A O 1
ATOM 736 N N . ILE A 1 92 ? 12.291 6.069 -31.027 1.00 91.62 92 ILE A N 1
ATOM 737 C CA . ILE A 1 92 ? 11.413 5.920 -29.873 1.00 91.62 92 ILE A CA 1
ATOM 738 C C . ILE A 1 92 ? 11.380 7.232 -29.088 1.00 91.62 92 ILE A C 1
ATOM 740 O O . ILE A 1 92 ? 12.414 7.758 -28.670 1.00 91.62 92 ILE A O 1
ATOM 744 N N . ASN A 1 93 ? 10.173 7.729 -28.819 1.00 90.94 93 ASN A N 1
ATOM 745 C CA . ASN A 1 93 ? 9.968 8.871 -27.938 1.00 90.94 93 ASN A CA 1
ATOM 746 C C . ASN A 1 93 ? 10.051 8.434 -26.467 1.00 90.94 93 ASN A C 1
ATOM 748 O O . ASN A 1 93 ? 9.070 8.003 -25.858 1.00 90.94 93 ASN A O 1
ATOM 752 N N . LEU A 1 94 ? 11.249 8.544 -25.893 1.00 88.12 94 LEU A N 1
ATOM 753 C CA . LEU A 1 94 ? 11.502 8.143 -24.510 1.00 88.12 94 LEU A CA 1
ATOM 754 C C . LEU A 1 94 ? 10.661 8.938 -23.495 1.00 88.12 94 LEU A C 1
ATOM 756 O O . LEU A 1 94 ? 10.240 8.380 -22.481 1.00 88.12 94 LEU A O 1
ATOM 760 N N . ASP A 1 95 ? 10.393 10.219 -23.758 1.00 86.06 95 ASP A N 1
ATOM 761 C CA . ASP A 1 95 ? 9.610 11.068 -22.853 1.00 86.06 95 ASP A CA 1
ATOM 762 C C . ASP A 1 95 ? 8.133 10.660 -22.831 1.00 86.06 95 ASP A C 1
ATOM 764 O O . ASP A 1 95 ? 7.510 10.649 -21.768 1.00 86.06 95 ASP A O 1
ATOM 768 N N . GLU A 1 96 ? 7.584 10.251 -23.976 1.00 85.44 96 GLU A N 1
ATOM 769 C CA . GLU A 1 96 ? 6.228 9.703 -24.071 1.00 85.44 96 GLU A CA 1
ATOM 770 C C . GLU A 1 96 ? 6.099 8.378 -23.311 1.00 85.44 96 GLU A C 1
ATOM 772 O O . GLU A 1 96 ? 5.191 8.228 -22.491 1.00 85.44 96 GLU A O 1
ATOM 777 N N . ILE A 1 97 ? 7.050 7.452 -23.488 1.00 82.75 97 ILE A N 1
ATOM 778 C CA . ILE A 1 97 ? 7.091 6.189 -22.732 1.00 82.75 97 ILE A CA 1
ATOM 779 C C . ILE A 1 97 ? 7.133 6.463 -21.224 1.00 82.75 97 ILE A C 1
ATOM 781 O O . ILE A 1 97 ? 6.346 5.903 -20.456 1.00 82.75 97 ILE A O 1
ATOM 785 N N . ARG A 1 98 ? 8.008 7.376 -20.788 1.00 81.44 98 ARG A N 1
ATOM 786 C CA . ARG A 1 98 ? 8.127 7.772 -19.377 1.00 81.44 98 ARG A CA 1
ATOM 787 C C . ARG A 1 98 ? 6.855 8.432 -18.849 1.00 81.44 98 ARG A C 1
ATOM 789 O O . ARG A 1 98 ? 6.465 8.167 -17.713 1.00 81.44 98 ARG A O 1
ATOM 796 N N . SER A 1 99 ? 6.193 9.264 -19.650 1.00 79.00 99 SER A N 1
ATOM 797 C CA . SER A 1 99 ? 4.912 9.890 -19.298 1.00 79.00 99 SER A CA 1
ATOM 798 C C . SER A 1 99 ? 3.798 8.851 -19.113 1.00 79.00 99 SER A C 1
ATOM 800 O O . SER A 1 99 ? 3.054 8.891 -18.127 1.00 79.00 99 SER A O 1
ATOM 802 N N . ASN A 1 100 ? 3.732 7.866 -20.011 1.00 74.25 100 ASN A N 1
ATOM 803 C CA . ASN A 1 100 ? 2.761 6.778 -19.940 1.00 74.25 100 ASN A CA 1
ATOM 804 C C . ASN A 1 100 ? 2.996 5.902 -18.704 1.00 74.25 100 ASN A C 1
ATOM 806 O O . ASN A 1 100 ? 2.060 5.652 -17.948 1.00 74.25 100 ASN A O 1
ATOM 810 N N . MET A 1 101 ? 4.246 5.527 -18.415 1.00 73.62 101 MET A N 1
ATOM 811 C CA . MET A 1 101 ? 4.571 4.784 -17.191 1.00 73.62 101 MET A CA 1
ATOM 812 C C . MET A 1 101 ? 4.239 5.565 -15.919 1.00 73.62 101 MET A C 1
ATOM 814 O O . MET A 1 101 ? 3.647 5.002 -15.002 1.00 73.62 101 MET A O 1
ATOM 818 N N . ARG A 1 102 ? 4.536 6.873 -15.868 1.00 69.75 102 ARG A N 1
ATOM 819 C CA . ARG A 1 102 ? 4.135 7.735 -14.740 1.00 69.75 102 ARG A CA 1
ATOM 820 C C . ARG A 1 102 ? 2.623 7.741 -14.535 1.00 69.75 102 ARG A C 1
ATOM 822 O O . ARG A 1 102 ? 2.161 7.736 -13.395 1.00 69.75 102 ARG A O 1
ATOM 829 N N . SER A 1 103 ? 1.860 7.740 -15.626 1.00 66.50 103 SER A N 1
ATOM 830 C CA . SER A 1 103 ? 0.398 7.677 -15.579 1.00 66.50 103 SER A CA 1
ATOM 831 C C . SER A 1 103 ? -0.075 6.344 -15.001 1.00 66.50 103 SER A C 1
ATOM 833 O O . SER A 1 103 ? -0.889 6.343 -14.081 1.00 66.50 103 SER A O 1
ATOM 835 N N . THR A 1 104 ? 0.495 5.223 -15.446 1.00 71.88 104 THR A N 1
ATOM 836 C CA . THR A 1 104 ? 0.208 3.889 -14.896 1.00 71.88 104 THR A CA 1
ATOM 837 C C . THR A 1 104 ? 0.540 3.801 -13.408 1.00 71.88 104 THR A C 1
ATOM 839 O O . THR A 1 104 ? -0.315 3.405 -12.619 1.00 71.88 104 THR A O 1
ATOM 842 N N . SER A 1 105 ? 1.730 4.246 -12.988 1.00 70.62 105 SER A N 1
ATOM 843 C CA . SER A 1 105 ? 2.095 4.283 -11.567 1.00 70.62 105 SER A CA 1
ATOM 844 C C . SER A 1 105 ? 1.112 5.123 -10.755 1.00 70.62 105 SER A C 1
ATOM 846 O O . SER A 1 105 ? 0.703 4.713 -9.675 1.00 70.62 105 SER A O 1
ATOM 848 N N . ARG A 1 106 ? 0.672 6.276 -11.276 1.00 74.38 106 ARG A N 1
ATOM 849 C CA . ARG A 1 106 ? -0.325 7.121 -10.605 1.00 74.38 106 ARG A CA 1
ATOM 850 C C . ARG A 1 106 ? -1.660 6.403 -10.408 1.00 74.38 106 ARG A C 1
ATOM 852 O O . ARG A 1 106 ? -2.229 6.515 -9.326 1.00 74.38 106 ARG A O 1
ATOM 859 N N . TYR A 1 107 ? -2.160 5.692 -11.419 1.00 72.38 107 TYR A N 1
ATOM 860 C CA . TYR A 1 107 ? -3.392 4.907 -11.281 1.00 72.38 107 TYR A CA 1
ATOM 861 C C . TYR A 1 107 ? -3.261 3.847 -10.191 1.00 72.38 107 TYR A C 1
ATOM 863 O O . TYR A 1 107 ? -4.128 3.740 -9.331 1.00 72.38 107 TYR A O 1
ATOM 871 N N . ILE A 1 108 ? -2.133 3.143 -10.174 1.00 77.62 108 ILE A N 1
ATOM 872 C CA . ILE A 1 108 ? -1.839 2.132 -9.163 1.00 77.62 108 ILE A CA 1
ATOM 873 C C . ILE A 1 108 ? -1.798 2.747 -7.755 1.00 77.62 108 ILE A C 1
ATOM 875 O O . ILE A 1 108 ? -2.412 2.212 -6.838 1.00 77.62 108 ILE A O 1
ATOM 879 N N . TYR A 1 109 ? -1.148 3.901 -7.571 1.00 78.31 109 TYR A N 1
ATOM 880 C CA . TYR A 1 109 ? -1.151 4.600 -6.279 1.00 78.31 109 TYR A CA 1
ATOM 881 C C . TYR A 1 109 ? -2.561 4.978 -5.811 1.00 78.31 109 TYR A C 1
ATOM 883 O O . TYR A 1 109 ? -2.860 4.854 -4.624 1.00 78.31 109 TYR A O 1
ATOM 891 N N . LEU A 1 110 ? -3.429 5.427 -6.723 1.00 81.38 110 LEU A N 1
ATOM 892 C CA . LEU A 1 110 ? -4.822 5.737 -6.392 1.00 81.38 110 LEU A CA 1
ATOM 893 C C . LEU A 1 110 ? -5.598 4.487 -5.965 1.00 81.38 110 LEU A C 1
ATOM 895 O O . LEU A 1 110 ? -6.394 4.568 -5.033 1.00 81.38 110 LEU A O 1
ATOM 899 N N . ASP A 1 111 ? -5.362 3.339 -6.600 1.00 82.88 111 ASP A N 1
ATOM 900 C CA . ASP A 1 111 ? -5.983 2.075 -6.193 1.00 82.88 111 ASP A CA 1
ATOM 901 C C . ASP A 1 111 ? -5.494 1.625 -4.808 1.00 82.88 111 ASP A C 1
ATOM 903 O O . ASP A 1 111 ? -6.310 1.297 -3.949 1.00 82.88 111 ASP A O 1
ATOM 907 N N . ILE A 1 112 ? -4.190 1.724 -4.530 1.00 86.94 112 ILE A N 1
ATOM 908 C CA . ILE A 1 112 ? -3.632 1.446 -3.193 1.00 86.94 112 ILE A CA 1
ATOM 909 C C . ILE A 1 112 ? -4.261 2.359 -2.136 1.00 86.94 112 ILE A C 1
ATOM 911 O O . ILE A 1 112 ? -4.567 1.916 -1.030 1.00 86.94 112 ILE A O 1
ATOM 915 N N . GLN A 1 113 ? -4.479 3.636 -2.459 1.00 85.81 113 GLN A N 1
ATOM 916 C CA . GLN A 1 113 ? -5.112 4.574 -1.536 1.00 85.81 113 GLN A CA 1
ATOM 917 C C . GLN A 1 113 ? -6.548 4.158 -1.182 1.00 85.81 113 GLN A C 1
ATOM 919 O O . GLN A 1 113 ? -6.945 4.318 -0.029 1.00 85.81 113 GLN A O 1
ATOM 924 N N . LYS A 1 114 ? -7.312 3.596 -2.129 1.00 89.69 114 LYS A N 1
ATOM 925 C CA . LYS A 1 114 ? -8.652 3.053 -1.846 1.00 89.69 114 LYS A CA 1
ATOM 926 C C . LYS A 1 114 ? -8.576 1.877 -0.874 1.00 89.69 114 LYS A C 1
ATOM 928 O O . LYS A 1 114 ? -9.313 1.867 0.101 1.00 89.69 114 LYS A O 1
ATOM 933 N N . ILE A 1 115 ? -7.638 0.951 -1.089 1.00 90.62 115 ILE A N 1
ATOM 934 C CA . ILE A 1 115 ? -7.421 -0.201 -0.197 1.00 90.62 115 ILE A CA 1
ATOM 935 C C . ILE A 1 115 ? -7.081 0.277 1.224 1.00 90.62 115 ILE A C 1
ATOM 937 O O . ILE A 1 115 ? -7.650 -0.201 2.202 1.00 90.62 115 ILE A O 1
ATOM 941 N N . MET A 1 116 ? -6.188 1.265 1.350 1.00 90.12 116 MET A N 1
ATOM 942 C CA . MET A 1 116 ? -5.816 1.849 2.646 1.00 90.12 116 MET A CA 1
ATOM 943 C C . MET A 1 116 ? -7.005 2.470 3.384 1.00 90.12 116 MET A C 1
ATOM 945 O O . MET A 1 116 ? -7.087 2.346 4.607 1.00 90.12 116 MET A O 1
ATOM 949 N N . LEU A 1 117 ? -7.897 3.143 2.653 1.00 90.94 117 LEU A N 1
ATOM 950 C CA . LEU A 1 117 ? -9.107 3.744 3.207 1.00 90.94 117 LEU A CA 1
ATOM 951 C C . LEU A 1 117 ? -10.109 2.669 3.644 1.00 90.94 117 LEU A C 1
ATOM 953 O O . LEU A 1 117 ? -10.689 2.769 4.718 1.00 90.94 117 LEU A O 1
ATOM 957 N N . GLU A 1 118 ? -10.268 1.607 2.861 1.00 92.50 118 GLU A N 1
ATOM 958 C CA . GLU A 1 118 ? -11.198 0.530 3.200 1.00 92.50 118 GLU A CA 1
ATOM 959 C C . GLU A 1 118 ? -10.751 -0.255 4.445 1.00 92.50 118 GLU A C 1
ATOM 961 O O . GLU A 1 118 ? -11.568 -0.665 5.270 1.00 92.50 118 GLU A O 1
ATOM 966 N N . ILE A 1 119 ? -9.437 -0.375 4.660 1.00 92.75 119 ILE A N 1
ATOM 967 C CA . ILE A 1 119 ? -8.874 -0.882 5.920 1.00 92.75 119 ILE A CA 1
ATOM 968 C C . ILE A 1 119 ? -9.276 0.003 7.113 1.00 92.75 119 ILE A C 1
ATOM 970 O O . ILE A 1 119 ? -9.552 -0.521 8.194 1.00 92.75 119 ILE A O 1
ATOM 974 N N . GLU A 1 120 ? -9.314 1.329 6.943 1.00 91.31 120 GLU A N 1
ATOM 975 C CA . GLU A 1 120 ? -9.762 2.264 7.989 1.00 91.31 120 GLU A CA 1
ATOM 976 C C . GLU A 1 120 ? -11.254 2.126 8.273 1.00 91.31 120 GLU A C 1
ATOM 978 O O . GLU A 1 120 ? -11.635 2.022 9.439 1.00 91.31 120 GLU A O 1
ATOM 983 N N . HIS A 1 121 ? -12.082 2.065 7.229 1.00 91.31 121 HIS A N 1
ATOM 984 C CA . HIS A 1 121 ? -13.523 1.864 7.374 1.00 91.31 121 HIS A CA 1
ATOM 985 C C . HIS A 1 121 ? -13.830 0.571 8.128 1.00 91.31 121 HIS A C 1
ATOM 987 O O . HIS A 1 121 ? -14.525 0.595 9.141 1.00 91.31 121 HIS A O 1
ATOM 993 N N . ARG A 1 122 ? -13.218 -0.544 7.713 1.00 92.62 122 ARG A N 1
ATOM 994 C CA . ARG A 1 122 ? -13.368 -1.833 8.394 1.00 92.62 122 ARG A CA 1
ATOM 995 C C . ARG A 1 122 ? -12.958 -1.769 9.860 1.00 92.62 122 ARG A C 1
ATOM 997 O O . ARG A 1 122 ? -13.627 -2.362 10.706 1.00 92.62 122 ARG A O 1
ATOM 1004 N N . TYR A 1 123 ? -11.841 -1.105 10.156 1.00 93.38 123 TYR A N 1
ATOM 1005 C CA . TYR A 1 123 ? -11.380 -0.929 11.528 1.00 93.38 123 TYR A CA 1
ATOM 1006 C C . TYR A 1 123 ? -12.431 -0.193 12.368 1.00 93.38 123 TYR A C 1
ATOM 1008 O O . TYR A 1 123 ? -12.797 -0.700 13.427 1.00 93.38 123 TYR A O 1
ATOM 1016 N N . GLU A 1 124 ? -12.948 0.947 11.899 1.00 89.94 124 GLU A N 1
ATOM 1017 C CA . GLU A 1 124 ? -13.955 1.718 12.641 1.00 89.94 124 GLU A CA 1
ATOM 1018 C C . GLU A 1 124 ? -15.280 0.949 12.790 1.00 89.94 124 GLU A C 1
ATOM 1020 O O . GLU A 1 124 ? -15.839 0.894 13.890 1.00 89.94 124 GLU A O 1
ATOM 1025 N N . ASP A 1 125 ? -15.735 0.259 11.741 1.00 90.31 125 ASP A N 1
ATOM 1026 C CA . ASP A 1 125 ? -16.940 -0.576 11.785 1.00 90.31 125 ASP A CA 1
ATOM 1027 C C . ASP A 1 125 ? -16.822 -1.682 12.845 1.00 90.31 125 ASP A C 1
ATOM 1029 O O . ASP A 1 125 ? -17.709 -1.878 13.681 1.00 90.31 125 ASP A O 1
ATOM 1033 N N . GLN A 1 126 ? -15.694 -2.398 12.870 1.00 91.81 126 GLN A N 1
ATOM 1034 C CA . GLN A 1 126 ? -15.453 -3.477 13.833 1.00 91.81 126 GLN A CA 1
ATOM 1035 C C . GLN A 1 126 ? -15.239 -2.956 15.256 1.00 91.81 126 GLN A C 1
ATOM 1037 O O . GLN A 1 126 ? -15.654 -3.593 16.231 1.00 91.81 126 GLN A O 1
ATOM 1042 N N . ARG A 1 127 ? -14.608 -1.788 15.388 1.00 90.94 127 ARG A N 1
ATOM 1043 C CA . ARG A 1 127 ? -14.354 -1.122 16.665 1.00 90.94 127 ARG A CA 1
ATOM 1044 C C . ARG A 1 127 ? -15.649 -0.734 17.373 1.00 90.94 127 ARG A C 1
ATOM 1046 O O . ARG A 1 127 ? -15.734 -0.872 18.597 1.00 90.94 127 ARG A O 1
ATOM 1053 N N . HIS A 1 128 ? -16.658 -0.299 16.625 1.00 89.00 128 HIS A N 1
ATOM 1054 C CA . HIS A 1 128 ? -17.967 0.084 17.162 1.00 89.00 128 HIS A CA 1
ATOM 1055 C C . HIS A 1 128 ? -19.020 -1.030 17.097 1.00 89.00 128 HIS A C 1
ATOM 1057 O O . HIS A 1 128 ? -20.079 -0.911 17.714 1.00 89.00 128 HIS A O 1
ATOM 1063 N N . GLY A 1 129 ? -18.715 -2.143 16.427 1.00 91.44 129 GLY A N 1
ATOM 1064 C CA . GLY A 1 129 ? -19.569 -3.324 16.387 1.00 91.44 129 GLY A CA 1
ATOM 1065 C C . GLY A 1 129 ? -19.832 -3.934 17.767 1.00 91.44 129 GLY A C 1
ATOM 1066 O O . GLY A 1 129 ? -19.100 -3.706 18.739 1.00 91.44 129 GLY A O 1
ATOM 1067 N N . TYR A 1 130 ? -20.875 -4.757 17.854 1.00 94.31 130 TYR A N 1
ATOM 1068 C CA . TYR A 1 130 ? -21.242 -5.452 19.089 1.00 94.31 130 TYR A CA 1
ATOM 1069 C C . TYR A 1 130 ? -20.119 -6.356 19.602 1.00 94.31 130 TYR A C 1
ATOM 1071 O O . TYR A 1 130 ? -19.306 -6.861 18.826 1.00 94.31 130 TYR A O 1
ATOM 1079 N N . ILE A 1 131 ? -20.063 -6.543 20.919 1.00 95.75 131 ILE A N 1
ATOM 1080 C CA . ILE A 1 131 ? -19.061 -7.387 21.575 1.00 95.75 131 ILE A CA 1
ATOM 1081 C C . ILE A 1 131 ? -19.729 -8.459 22.428 1.00 95.75 131 ILE A C 1
ATOM 1083 O O . ILE A 1 131 ? -20.687 -8.172 23.143 1.00 95.75 131 ILE A O 1
ATOM 1087 N N . GLU A 1 132 ? -19.220 -9.687 22.362 1.00 95.38 132 GLU A N 1
ATOM 1088 C CA . GLU A 1 132 ? -19.672 -10.777 23.221 1.00 95.38 132 GLU A CA 1
ATOM 1089 C C . GLU A 1 132 ? -18.854 -10.814 24.518 1.00 95.38 132 GLU A C 1
ATOM 1091 O O . GLU A 1 132 ? -17.624 -10.882 24.490 1.00 95.38 132 GLU A O 1
ATOM 1096 N N . VAL A 1 133 ? -19.543 -10.781 25.658 1.00 94.06 133 VAL A N 1
ATOM 1097 C CA . VAL A 1 133 ? -18.966 -10.963 26.995 1.00 94.06 133 VAL A CA 1
ATOM 1098 C C . VAL A 1 133 ? -19.902 -11.871 27.785 1.00 94.06 133 VAL A C 1
ATOM 1100 O O . VAL A 1 133 ? -21.107 -11.628 27.844 1.00 94.06 133 VAL A O 1
ATOM 1103 N N . ASP A 1 134 ? -19.360 -12.942 28.366 1.00 90.25 134 ASP A N 1
ATOM 1104 C CA . ASP A 1 134 ? -20.111 -13.924 29.160 1.00 90.25 134 ASP A CA 1
ATOM 1105 C C . ASP A 1 134 ? -21.372 -14.472 28.455 1.00 90.25 134 ASP A C 1
ATOM 1107 O O . ASP A 1 134 ? -22.436 -14.619 29.061 1.00 90.25 134 ASP A O 1
ATOM 1111 N N . GLY A 1 135 ? -21.269 -14.748 27.148 1.00 91.62 135 GLY A N 1
ATOM 1112 C CA . GLY A 1 135 ? -22.362 -15.292 26.334 1.00 91.62 135 GLY A CA 1
ATOM 1113 C C . GLY A 1 135 ? -23.460 -14.287 25.968 1.00 91.62 135 GLY A C 1
ATOM 1114 O O . GLY A 1 135 ? -24.508 -14.685 25.458 1.00 91.62 135 GLY A O 1
ATOM 1115 N N . ARG A 1 136 ? -23.260 -12.989 26.235 1.00 93.50 136 ARG A N 1
ATOM 1116 C CA . ARG A 1 136 ? -24.192 -11.909 25.877 1.00 93.50 136 ARG A CA 1
ATOM 1117 C C . ARG A 1 136 ? -23.532 -10.887 24.969 1.00 93.50 136 ARG A C 1
ATOM 1119 O O . ARG A 1 136 ? -22.343 -10.618 25.092 1.00 93.50 136 ARG A O 1
ATOM 1126 N N . HIS A 1 137 ? -24.329 -10.290 24.091 1.00 95.75 137 HIS A N 1
ATOM 1127 C CA . HIS A 1 137 ? -23.865 -9.293 23.134 1.00 95.75 137 HIS A CA 1
ATOM 1128 C C . HIS A 1 137 ? -24.192 -7.887 23.629 1.00 95.75 137 HIS A C 1
ATOM 1130 O O . HIS A 1 137 ? -25.345 -7.581 23.920 1.00 95.75 137 HIS A O 1
ATOM 1136 N N . PHE A 1 138 ? -23.192 -7.018 23.694 1.00 95.75 138 PHE A N 1
ATOM 1137 C CA . PHE A 1 138 ? -23.322 -5.652 24.188 1.00 95.75 138 PHE A CA 1
ATOM 1138 C C . PHE A 1 138 ? -23.016 -4.631 23.098 1.00 95.75 138 PHE A C 1
ATOM 1140 O O . PHE A 1 138 ? -22.198 -4.871 22.204 1.00 95.75 138 PHE A O 1
ATOM 1147 N N . GLN A 1 139 ? -23.655 -3.466 23.204 1.00 92.88 139 GLN A N 1
ATOM 1148 C CA . GLN A 1 139 ? -23.235 -2.282 22.464 1.00 92.88 139 GLN A CA 1
ATOM 1149 C C . GLN A 1 139 ? -21.854 -1.828 22.959 1.00 92.88 139 GLN A C 1
ATOM 1151 O O . GLN A 1 139 ? -21.558 -1.866 24.153 1.00 92.88 139 GLN A O 1
ATOM 1156 N N . ALA A 1 140 ? -20.998 -1.431 22.020 1.00 92.69 140 ALA A N 1
ATOM 1157 C CA . ALA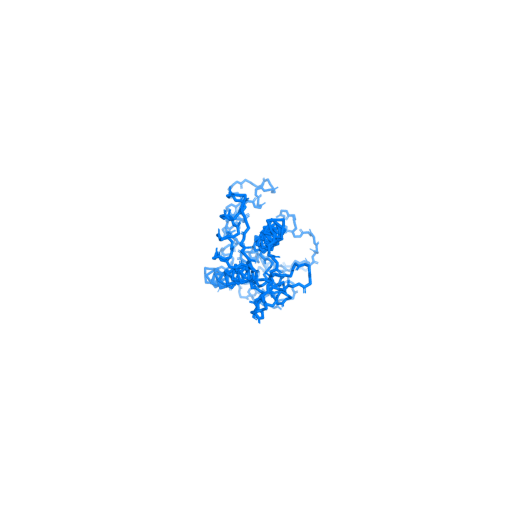 A 1 140 ? -19.635 -0.963 22.275 1.00 92.69 140 ALA A CA 1
ATOM 1158 C C . ALA A 1 140 ? -19.356 0.364 21.549 1.00 92.69 140 ALA A C 1
ATOM 1160 O O . ALA A 1 140 ? -18.214 0.676 21.199 1.00 92.69 140 ALA A O 1
ATOM 1161 N N . ASP A 1 141 ? -20.415 1.130 21.296 1.00 91.50 141 ASP A N 1
ATOM 1162 C CA . ASP A 1 141 ? -20.345 2.472 20.735 1.00 91.50 141 ASP A CA 1
ATOM 1163 C C . ASP A 1 141 ? -19.789 3.489 21.746 1.00 91.50 141 ASP A C 1
ATOM 1165 O O . ASP A 1 141 ? -19.502 3.177 22.907 1.00 91.50 141 ASP A O 1
ATOM 1169 N N . GLU A 1 142 ? -19.606 4.725 21.287 1.00 91.06 142 GLU A N 1
ATOM 1170 C CA . GLU A 1 142 ? -19.027 5.802 22.091 1.00 91.06 142 GLU A CA 1
ATOM 1171 C C . GLU A 1 142 ? -19.848 6.089 23.358 1.00 91.06 142 GLU A C 1
ATOM 1173 O O . GLU A 1 142 ? -19.288 6.303 24.433 1.00 91.06 142 GLU A O 1
ATOM 1178 N N . THR A 1 143 ? -21.179 6.021 23.265 1.00 93.31 143 THR A N 1
ATOM 1179 C CA . THR A 1 143 ? -22.077 6.250 24.402 1.00 93.31 143 THR A CA 1
ATOM 1180 C C . THR A 1 143 ? -21.926 5.163 25.461 1.00 93.31 143 THR A C 1
ATOM 1182 O O . THR A 1 143 ? -21.757 5.476 26.642 1.00 93.31 143 THR A O 1
ATOM 1185 N N . SER A 1 144 ? -21.913 3.894 25.049 1.00 92.62 144 SER A N 1
ATOM 1186 C CA . SER A 1 144 ? -21.720 2.751 25.946 1.00 92.62 144 SER A CA 1
ATOM 1187 C C . SER A 1 144 ? -20.372 2.839 26.660 1.00 92.62 144 SER A C 1
ATOM 1189 O O . SER A 1 144 ? -20.297 2.678 27.879 1.00 92.62 144 SER A O 1
ATOM 1191 N N . ARG A 1 145 ? -19.305 3.178 25.925 1.00 94.75 145 ARG A N 1
ATOM 1192 C CA . ARG A 1 145 ? -17.959 3.396 26.482 1.00 94.75 145 ARG A CA 1
ATOM 1193 C C . ARG A 1 145 ? -17.951 4.532 27.501 1.00 94.75 145 ARG A C 1
ATOM 1195 O O . ARG A 1 145 ? -17.430 4.365 28.603 1.00 94.75 145 ARG A O 1
ATOM 1202 N N . GLN A 1 146 ? -18.552 5.671 27.166 1.00 96.12 146 GLN A N 1
ATOM 1203 C CA . GLN A 1 146 ? -18.606 6.824 28.058 1.00 96.12 146 GLN A CA 1
ATOM 1204 C C . GLN A 1 146 ? -19.340 6.491 29.364 1.00 96.12 146 GLN A C 1
ATOM 1206 O O . GLN A 1 146 ? -18.828 6.788 30.444 1.00 96.12 146 GLN A O 1
ATOM 1211 N N . MET A 1 147 ? -20.502 5.838 29.279 1.00 95.81 147 MET A N 1
ATOM 1212 C CA . MET A 1 147 ? -21.279 5.426 30.451 1.00 95.81 147 MET A CA 1
ATOM 1213 C C . MET A 1 147 ? -20.513 4.426 31.321 1.00 95.81 147 MET A C 1
ATOM 1215 O O . MET A 1 147 ? -20.391 4.628 32.528 1.00 95.81 147 MET A O 1
ATOM 1219 N N . LEU A 1 148 ? -19.933 3.383 30.718 1.00 96.56 148 LEU A N 1
ATOM 1220 C CA . LEU A 1 148 ? -19.102 2.412 31.436 1.00 96.56 148 LEU A CA 1
ATOM 1221 C C . LEU A 1 148 ? -17.931 3.097 32.151 1.00 96.56 148 LEU A C 1
ATOM 1223 O O . LEU A 1 148 ? -17.666 2.801 33.315 1.00 96.56 148 LEU A O 1
ATOM 1227 N N . GLY A 1 149 ? -17.267 4.050 31.491 1.00 96.56 149 GLY A N 1
ATOM 1228 C CA . GLY A 1 149 ? -16.196 4.846 32.089 1.00 96.56 149 GLY A CA 1
ATOM 1229 C C . GLY A 1 149 ? -16.654 5.643 33.315 1.00 96.56 149 GLY A C 1
ATOM 1230 O O . GLY A 1 149 ? -15.962 5.640 34.330 1.00 96.56 149 GLY A O 1
ATOM 1231 N N . GLN A 1 150 ? -17.837 6.265 33.260 1.00 97.56 150 GLN A N 1
ATOM 1232 C CA . GLN A 1 150 ? -18.413 7.011 34.387 1.00 97.56 150 GLN A CA 1
ATOM 1233 C C . GLN A 1 150 ? -18.733 6.106 35.586 1.00 97.56 150 GLN A C 1
ATOM 1235 O O . GLN A 1 150 ? -18.393 6.453 36.720 1.00 97.56 150 GLN A O 1
ATOM 1240 N N . TYR A 1 151 ? -19.339 4.937 35.355 1.00 97.56 151 TYR A N 1
ATOM 1241 C CA . TYR A 1 151 ? -19.615 3.962 36.418 1.00 97.56 151 TYR A CA 1
ATOM 1242 C C . TYR A 1 151 ? -18.325 3.453 37.067 1.00 97.56 151 TYR A C 1
ATOM 1244 O O . TYR A 1 151 ? -18.189 3.477 38.290 1.00 97.56 151 TYR A O 1
ATOM 1252 N N . ILE A 1 152 ? -17.327 3.097 36.252 1.00 97.31 152 ILE A N 1
ATOM 1253 C CA . ILE A 1 152 ? -16.024 2.630 36.742 1.00 97.31 152 ILE A CA 1
ATOM 1254 C C . ILE A 1 152 ? -15.312 3.718 37.554 1.00 97.31 152 ILE A C 1
ATOM 1256 O O . ILE A 1 152 ? -14.805 3.428 38.635 1.00 97.31 152 ILE A O 1
ATOM 1260 N N . GLN A 1 153 ? -15.290 4.962 37.067 1.00 97.31 153 GLN A N 1
ATOM 1261 C CA . GLN A 1 153 ? -14.626 6.078 37.746 1.00 97.31 153 GLN A CA 1
ATOM 1262 C C . GLN A 1 153 ? -15.306 6.458 39.067 1.00 97.31 153 GLN A C 1
ATOM 1264 O O . GLN A 1 153 ? -14.630 6.862 40.010 1.00 97.31 153 GLN A O 1
ATOM 1269 N N . SER A 1 154 ? -16.634 6.363 39.127 1.00 97.19 154 SER A N 1
ATOM 1270 C CA . SER A 1 154 ? -17.411 6.685 40.329 1.00 97.19 154 SER A CA 1
ATOM 1271 C C . SER A 1 154 ? -17.495 5.533 41.333 1.00 97.19 154 SER A C 1
ATOM 1273 O O . SER A 1 154 ? -18.086 5.716 42.392 1.00 97.19 154 SER A O 1
ATOM 1275 N N . GLU A 1 155 ? -16.928 4.364 41.013 1.00 97.12 155 GLU A N 1
ATOM 1276 C CA . GLU A 1 155 ? -17.069 3.126 41.792 1.00 97.12 155 GLU A CA 1
ATOM 1277 C C . GLU A 1 155 ? -18.538 2.747 42.060 1.00 97.12 155 GLU A C 1
ATOM 1279 O O . GLU A 1 155 ? -18.876 2.145 43.080 1.00 97.12 155 GLU A O 1
ATOM 1284 N N . THR A 1 156 ? -19.427 3.079 41.119 1.00 95.56 156 THR A N 1
ATOM 1285 C CA . THR A 1 156 ? -20.854 2.739 41.179 1.00 95.56 156 THR A CA 1
ATOM 1286 C C . THR A 1 156 ? -21.247 1.822 40.029 1.00 95.56 156 THR A C 1
ATOM 1288 O O . THR A 1 156 ? -20.506 1.653 39.064 1.00 95.56 156 THR A O 1
ATOM 1291 N N . ALA A 1 157 ? -22.417 1.198 40.132 1.00 94.31 157 ALA A N 1
ATOM 1292 C CA . ALA A 1 157 ? -22.960 0.346 39.087 1.00 94.31 157 ALA A CA 1
ATOM 1293 C C . ALA A 1 157 ? -24.358 0.832 38.682 1.00 94.31 157 ALA A C 1
ATOM 1295 O O . ALA A 1 157 ? -25.070 1.387 39.524 1.00 94.31 157 ALA A O 1
ATOM 1296 N N . PRO A 1 158 ? -24.759 0.641 37.417 1.00 95.44 158 PRO A N 1
ATOM 1297 C CA . PRO A 1 158 ? -26.133 0.881 37.012 1.00 95.44 158 PRO A CA 1
ATOM 1298 C C . PRO A 1 158 ? -27.064 -0.165 37.635 1.00 95.44 158 PRO A C 1
ATOM 1300 O O . PRO A 1 158 ? -26.671 -1.312 37.833 1.00 95.44 158 PRO A O 1
ATOM 1303 N N . ASP A 1 159 ? -28.328 0.200 37.863 1.00 94.12 159 ASP A N 1
ATOM 1304 C CA . ASP A 1 159 ? -29.341 -0.756 38.337 1.00 94.12 159 ASP A CA 1
ATOM 1305 C C . ASP A 1 159 ? -29.497 -1.929 37.353 1.00 94.12 159 ASP A C 1
ATOM 1307 O O . ASP A 1 159 ? -29.623 -3.088 37.746 1.00 94.12 159 ASP A O 1
ATOM 1311 N N . TYR A 1 160 ? -29.429 -1.633 36.053 1.00 95.56 160 TYR A N 1
ATOM 1312 C CA . TYR A 1 160 ? -29.491 -2.623 34.988 1.00 95.56 160 TYR A CA 1
ATOM 1313 C C . TYR A 1 160 ? -28.662 -2.211 33.769 1.00 95.56 160 TYR A C 1
ATOM 1315 O O . TYR A 1 160 ? -28.345 -1.038 33.577 1.00 95.56 160 TYR A O 1
ATOM 1323 N N . TRP A 1 161 ? -28.378 -3.176 32.896 1.00 95.81 161 TRP A N 1
ATOM 1324 C CA . TRP A 1 161 ? -27.846 -2.933 31.554 1.00 95.81 161 TRP A CA 1
ATOM 1325 C C . TRP A 1 161 ? -28.674 -3.674 30.504 1.00 95.81 161 TRP A C 1
ATOM 1327 O O . TRP A 1 161 ? -29.325 -4.672 30.820 1.00 95.81 161 TRP A O 1
ATOM 1337 N N . LEU A 1 162 ? -28.665 -3.188 29.264 1.00 94.62 162 LEU A N 1
ATOM 1338 C CA . LEU A 1 162 ? -29.347 -3.827 28.139 1.00 94.62 162 LEU A CA 1
ATOM 1339 C C . LEU A 1 162 ? -28.330 -4.499 27.219 1.00 94.62 162 LEU A C 1
ATOM 1341 O O . LEU A 1 162 ? -27.310 -3.908 26.861 1.00 94.62 162 LEU A O 1
ATOM 1345 N N . ASP A 1 163 ? -28.615 -5.737 26.831 1.00 94.00 163 ASP A N 1
ATOM 1346 C CA . ASP A 1 163 ? -27.916 -6.370 25.716 1.00 94.00 163 ASP A CA 1
ATOM 1347 C C . ASP A 1 163 ? -28.449 -5.845 24.365 1.00 94.00 163 ASP A C 1
ATOM 1349 O O . ASP A 1 163 ? -29.403 -5.064 24.297 1.00 94.00 163 ASP A O 1
ATOM 1353 N N . THR A 1 164 ? -27.850 -6.281 23.259 1.00 94.00 164 THR A N 1
ATOM 1354 C CA . THR A 1 164 ? -28.259 -5.863 21.905 1.00 94.00 164 THR A CA 1
ATOM 1355 C C . THR A 1 164 ? -29.654 -6.350 21.499 1.00 94.00 164 THR A C 1
ATOM 1357 O O . THR A 1 164 ? -30.209 -5.854 20.521 1.00 94.00 164 THR A O 1
ATOM 1360 N N . SER A 1 165 ? -30.242 -7.286 22.249 1.00 93.25 165 SER A N 1
ATOM 1361 C CA . SER A 1 165 ? -31.619 -7.769 22.082 1.00 93.25 165 SER A CA 1
ATO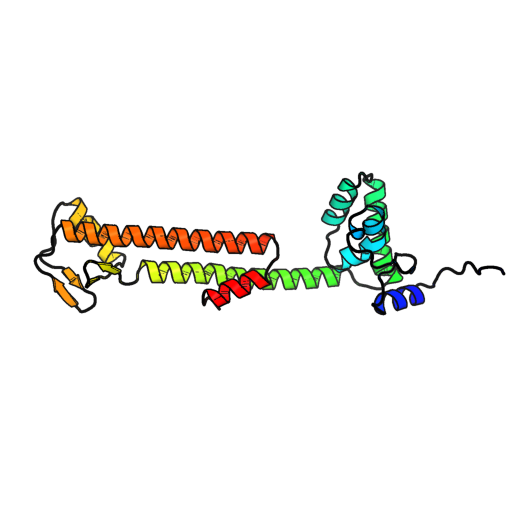M 1362 C C . SER A 1 165 ? -32.618 -7.036 22.987 1.00 93.25 165 SER A C 1
ATOM 1364 O O . SER A 1 165 ? -33.786 -7.418 23.045 1.00 93.25 165 SER A O 1
ATOM 1366 N N . ASN A 1 166 ? -32.188 -5.970 23.675 1.00 92.75 166 ASN A N 1
ATOM 1367 C CA . ASN A 1 166 ? -32.948 -5.257 24.706 1.00 92.75 166 ASN A CA 1
ATOM 1368 C C . ASN A 1 166 ? -33.330 -6.130 25.915 1.00 92.75 166 ASN A C 1
ATOM 1370 O O . ASN A 1 166 ? -34.279 -5.818 26.640 1.00 92.75 166 ASN A O 1
ATOM 1374 N N . THR A 1 167 ? -32.595 -7.213 26.170 1.00 94.56 167 THR A N 1
ATOM 1375 C CA . THR A 1 167 ? -32.758 -8.006 27.389 1.00 94.56 167 THR A CA 1
ATOM 1376 C C . THR A 1 167 ? -32.155 -7.245 28.558 1.00 94.56 167 THR A C 1
ATOM 1378 O O . THR A 1 167 ? -30.981 -6.871 28.541 1.00 94.56 167 THR A O 1
ATOM 1381 N N . ARG A 1 168 ? -32.956 -7.044 29.605 1.00 95.38 168 ARG A N 1
ATOM 1382 C CA . ARG A 1 168 ? -32.526 -6.394 30.842 1.00 95.38 168 ARG A CA 1
ATOM 1383 C C . ARG A 1 168 ? -31.706 -7.347 31.707 1.00 95.38 168 ARG A C 1
ATOM 1385 O O . ARG A 1 168 ? -32.163 -8.437 32.043 1.00 95.38 168 ARG A O 1
ATOM 1392 N N . ILE A 1 169 ? -30.510 -6.911 32.087 1.00 94.00 169 ILE A N 1
ATOM 1393 C CA . ILE A 1 169 ? -29.607 -7.613 32.999 1.00 94.00 169 ILE A CA 1
ATOM 1394 C C . ILE A 1 169 ? -29.586 -6.829 34.306 1.00 94.00 169 ILE A C 1
ATOM 1396 O O . ILE A 1 169 ? -29.111 -5.697 34.331 1.00 94.00 169 ILE A O 1
ATOM 1400 N N . GLU A 1 170 ? -30.120 -7.419 35.372 1.00 93.94 170 GLU A N 1
ATOM 1401 C CA . GLU A 1 170 ? -30.284 -6.776 36.678 1.00 93.94 170 GLU A CA 1
ATOM 1402 C C . GLU A 1 170 ? -30.097 -7.805 37.814 1.00 93.94 170 GLU A C 1
ATOM 1404 O O . GLU A 1 170 ? -30.703 -8.880 37.754 1.00 93.94 170 GLU A O 1
ATOM 1409 N N . PRO A 1 171 ? -29.279 -7.506 38.842 1.00 92.44 171 PRO A N 1
ATOM 1410 C CA . PRO A 1 171 ? -28.413 -6.330 38.927 1.00 92.44 171 PRO A CA 1
ATOM 1411 C C . PRO A 1 171 ? -27.253 -6.417 37.923 1.00 92.44 171 PRO A C 1
ATOM 1413 O O . PRO A 1 171 ? -26.711 -7.500 37.690 1.00 92.44 171 PRO A O 1
ATOM 1416 N N . PHE A 1 172 ? -26.854 -5.281 37.348 1.00 95.81 172 PHE A N 1
ATOM 1417 C CA . PHE A 1 172 ? -25.597 -5.186 36.606 1.00 95.81 172 PHE A CA 1
ATOM 1418 C C . PHE A 1 172 ? -24.512 -4.657 37.540 1.00 95.81 172 PHE A C 1
ATOM 1420 O O . PHE A 1 172 ? -24.659 -3.613 38.162 1.00 95.81 172 PHE A O 1
ATOM 1427 N N . THR A 1 173 ? -23.436 -5.413 37.711 1.00 96.62 173 THR A N 1
ATOM 1428 C CA . THR A 1 173 ? -22.431 -5.132 38.745 1.00 96.62 173 THR A CA 1
ATOM 1429 C C . THR A 1 173 ? -21.283 -4.272 38.221 1.00 96.62 173 THR A C 1
ATOM 1431 O O . THR A 1 173 ? -20.964 -4.289 37.032 1.00 96.62 173 THR A O 1
ATOM 1434 N N . LEU A 1 174 ? -20.585 -3.574 39.125 1.00 96.75 174 LEU A N 1
ATOM 1435 C CA . LEU A 1 174 ? -19.372 -2.818 38.787 1.00 96.75 174 LEU A CA 1
ATOM 1436 C C . LEU A 1 174 ? -18.294 -3.716 38.151 1.00 96.75 174 LEU A C 1
ATOM 1438 O O . LEU A 1 174 ? -17.600 -3.294 37.227 1.00 96.75 174 LEU A O 1
ATOM 1442 N N . GLU A 1 175 ? -18.172 -4.966 38.602 1.00 96.44 175 GLU A N 1
ATOM 1443 C CA . GLU A 1 175 ? -17.244 -5.933 38.003 1.00 96.44 175 GLU A CA 1
ATOM 1444 C C . GLU A 1 175 ? -17.633 -6.291 36.563 1.00 96.44 175 GLU A C 1
ATOM 1446 O O . GLU A 1 175 ? -16.758 -6.398 35.707 1.00 96.44 175 GLU A O 1
ATOM 1451 N N . GLN A 1 176 ? -18.930 -6.370 36.248 1.00 96.12 176 GLN A N 1
ATOM 1452 C CA . GLN A 1 176 ? -19.391 -6.542 34.866 1.00 96.12 176 GLN A CA 1
ATOM 1453 C C . GLN A 1 176 ? -19.133 -5.296 34.009 1.00 96.12 176 GLN A C 1
ATOM 1455 O O . GLN A 1 176 ? -18.738 -5.441 32.853 1.00 96.12 176 GLN A O 1
ATOM 1460 N N . CYS A 1 177 ? -19.260 -4.080 34.559 1.00 96.75 177 CYS A N 1
ATOM 1461 C CA . CYS A 1 177 ? -18.854 -2.859 33.852 1.00 96.75 177 CYS A CA 1
ATOM 1462 C C . CYS A 1 177 ? -17.362 -2.894 33.490 1.00 96.75 177 CYS A C 1
ATOM 1464 O O . CYS A 1 177 ? -16.992 -2.629 32.344 1.00 96.75 177 CYS A O 1
ATOM 1466 N N . LYS A 1 178 ? -16.504 -3.257 34.454 1.00 97.25 178 LYS A N 1
ATOM 1467 C CA . LYS A 1 178 ? -15.055 -3.393 34.242 1.00 97.25 178 LYS A CA 1
ATOM 1468 C C . LYS A 1 178 ? -14.737 -4.477 33.216 1.00 97.25 178 LYS A C 1
ATOM 1470 O O . LYS A 1 178 ? -13.918 -4.236 32.334 1.00 97.25 178 LYS A O 1
ATOM 1475 N N . ALA A 1 179 ? -15.388 -5.638 33.303 1.00 96.56 179 ALA A N 1
ATOM 1476 C CA . ALA A 1 179 ? -15.191 -6.743 32.369 1.00 96.56 179 ALA A CA 1
ATOM 1477 C C . ALA A 1 179 ? -15.580 -6.353 30.936 1.00 96.56 179 ALA A C 1
ATOM 1479 O O . ALA A 1 179 ? -14.798 -6.572 30.009 1.00 96.56 179 ALA A O 1
ATOM 1480 N N . LEU A 1 180 ? -16.738 -5.708 30.758 1.00 96.94 180 LEU A N 1
ATOM 1481 C CA . LEU A 1 180 ? -17.195 -5.235 29.453 1.00 96.94 180 LEU A CA 1
ATOM 1482 C C . LEU A 1 180 ? -16.252 -4.174 28.873 1.00 96.94 180 LEU A C 1
ATOM 1484 O O . LEU A 1 180 ? -15.806 -4.306 27.735 1.00 96.94 180 LEU A O 1
ATOM 1488 N N . MET A 1 181 ? -15.871 -3.164 29.662 1.00 97.06 181 MET A N 1
ATOM 1489 C CA . MET A 1 181 ? -14.919 -2.142 29.216 1.00 97.06 181 MET A CA 1
ATOM 1490 C C . MET A 1 181 ? -13.552 -2.750 28.862 1.00 97.06 181 MET A C 1
ATOM 1492 O O . MET A 1 181 ? -12.972 -2.414 27.831 1.00 97.06 181 MET A O 1
ATOM 1496 N N . ALA A 1 182 ? -13.042 -3.681 29.672 1.00 96.88 182 ALA A N 1
ATOM 1497 C CA . ALA A 1 182 ? -11.780 -4.363 29.398 1.00 96.88 182 ALA A CA 1
ATOM 1498 C C . ALA A 1 182 ? -11.838 -5.181 28.099 1.00 96.88 182 ALA A C 1
ATOM 1500 O O . ALA A 1 182 ? -10.874 -5.175 27.331 1.00 96.88 182 ALA A O 1
ATOM 1501 N N . ALA A 1 183 ? -12.963 -5.848 27.821 1.00 97.00 183 ALA A N 1
ATOM 1502 C CA . ALA A 1 183 ? -13.171 -6.567 26.568 1.00 97.00 183 ALA A CA 1
ATOM 1503 C C . ALA A 1 183 ? -13.168 -5.615 25.360 1.00 97.00 183 ALA A C 1
ATOM 1505 O O . ALA A 1 183 ? -12.490 -5.899 24.370 1.00 97.00 183 ALA A O 1
ATOM 1506 N N . ILE A 1 184 ? -13.848 -4.465 25.463 1.00 96.25 184 ILE A N 1
ATOM 1507 C CA . ILE A 1 184 ? -13.866 -3.429 24.417 1.00 96.25 184 ILE A CA 1
ATOM 1508 C C . ILE A 1 184 ? -12.447 -2.918 24.146 1.00 96.25 184 ILE A C 1
ATOM 1510 O O . ILE A 1 184 ? -11.988 -2.954 23.008 1.00 96.25 184 ILE A O 1
ATOM 1514 N N . VAL A 1 185 ? -11.716 -2.514 25.189 1.00 95.38 185 VAL A N 1
ATOM 1515 C CA . VAL A 1 185 ? -10.342 -1.998 25.058 1.00 95.38 185 VAL A CA 1
ATOM 1516 C C . VAL A 1 185 ? -9.399 -3.053 24.474 1.00 95.38 185 VAL A C 1
ATOM 1518 O O . VAL A 1 185 ? -8.579 -2.745 23.608 1.00 95.38 185 VAL A O 1
ATOM 1521 N N . LYS A 1 186 ? -9.520 -4.314 24.905 1.00 96.19 186 LYS A N 1
ATOM 1522 C CA . LYS A 1 186 ? -8.716 -5.418 24.369 1.00 96.19 186 LYS A CA 1
ATOM 1523 C C . LYS A 1 186 ? -8.978 -5.630 22.878 1.00 96.19 186 LYS A C 1
ATOM 1525 O O . LYS A 1 186 ? -8.018 -5.790 22.123 1.00 96.19 186 LYS A O 1
ATOM 1530 N N . ARG A 1 187 ? -10.246 -5.620 22.456 1.00 95.75 187 ARG A N 1
ATOM 1531 C CA . ARG A 1 187 ? -10.623 -5.727 21.042 1.00 95.75 187 ARG A CA 1
ATOM 1532 C C . ARG A 1 187 ? -10.067 -4.555 20.239 1.00 95.75 187 ARG A C 1
ATOM 1534 O O . ARG A 1 187 ? -9.432 -4.789 19.218 1.00 95.75 187 ARG A O 1
ATOM 1541 N N . ASP A 1 188 ? -10.244 -3.323 20.712 1.00 94.75 188 ASP A N 1
ATOM 1542 C CA . ASP A 1 188 ? -9.719 -2.122 20.053 1.00 94.75 188 ASP A CA 1
ATOM 1543 C C . ASP A 1 188 ? -8.206 -2.222 19.826 1.00 94.75 188 ASP A C 1
ATOM 1545 O O . ASP A 1 188 ? -7.727 -1.966 18.723 1.00 94.75 188 ASP A O 1
ATOM 1549 N N . GLN A 1 189 ? -7.452 -2.675 20.832 1.00 95.56 189 GLN A N 1
ATOM 1550 C CA . GLN A 1 189 ? -6.009 -2.870 20.695 1.00 95.56 189 GLN A CA 1
ATOM 1551 C C . GLN A 1 189 ? -5.663 -3.931 19.641 1.00 95.56 189 GLN A C 1
ATOM 1553 O O . GLN A 1 189 ? -4.732 -3.743 18.858 1.00 95.56 189 GLN A O 1
ATOM 1558 N N . GLN A 1 190 ? -6.394 -5.050 19.611 1.00 96.62 190 GLN A N 1
ATOM 1559 C CA . GLN A 1 190 ? -6.192 -6.107 18.615 1.00 96.62 190 GLN A CA 1
ATOM 1560 C C . GLN A 1 190 ? -6.480 -5.603 17.197 1.00 96.62 190 GLN A C 1
ATOM 1562 O O . GLN A 1 190 ? -5.659 -5.807 16.302 1.00 96.62 190 GLN A O 1
ATOM 1567 N N . LEU A 1 191 ? -7.601 -4.903 17.012 1.00 95.81 191 LEU A N 1
ATOM 1568 C CA . LEU A 1 191 ? -7.997 -4.313 15.736 1.00 95.81 191 LEU A CA 1
ATOM 1569 C C . LEU A 1 191 ? -6.989 -3.260 15.267 1.00 95.81 191 LEU A C 1
ATOM 1571 O O . LEU A 1 191 ? -6.569 -3.281 14.112 1.00 95.81 191 LEU A O 1
ATOM 1575 N N . HIS A 1 192 ? -6.534 -2.384 16.165 1.00 95.25 192 HIS A N 1
ATOM 1576 C CA . HIS A 1 192 ? -5.554 -1.351 15.839 1.00 95.25 192 HIS A CA 1
ATOM 1577 C C . HIS A 1 192 ? -4.200 -1.944 15.429 1.00 95.25 192 HIS A C 1
ATOM 1579 O O . HIS A 1 192 ? -3.581 -1.486 14.464 1.00 95.25 192 HIS A O 1
ATOM 1585 N N . ASN A 1 193 ? -3.749 -2.989 16.129 1.00 95.75 193 ASN A N 1
ATOM 1586 C CA . ASN A 1 193 ? -2.520 -3.702 15.788 1.00 95.75 193 ASN A CA 1
ATOM 1587 C C . ASN A 1 193 ? -2.635 -4.388 14.420 1.00 95.75 193 ASN A C 1
ATOM 1589 O O . ASN A 1 193 ? -1.716 -4.274 13.610 1.00 95.75 193 ASN A O 1
ATOM 1593 N N . ALA A 1 194 ? -3.760 -5.057 14.146 1.00 94.31 194 ALA A N 1
ATOM 1594 C CA . ALA A 1 194 ? -4.011 -5.714 12.864 1.00 94.31 194 ALA A CA 1
ATOM 1595 C C . ALA A 1 194 ? -4.051 -4.705 11.706 1.00 94.31 194 ALA A C 1
ATOM 1597 O O . ALA A 1 194 ? -3.338 -4.878 10.720 1.00 94.31 194 ALA A O 1
ATOM 1598 N N . MET A 1 195 ? -4.801 -3.609 11.865 1.00 94.75 195 MET A N 1
ATOM 1599 C CA . MET A 1 195 ? -4.860 -2.512 10.896 1.00 94.75 195 MET A CA 1
ATOM 1600 C C . MET A 1 195 ? -3.461 -1.942 10.619 1.00 94.75 195 MET A C 1
ATOM 1602 O O . MET A 1 195 ? -3.077 -1.737 9.468 1.00 94.75 195 MET A O 1
ATOM 1606 N N . SER A 1 196 ? -2.679 -1.691 11.671 1.00 94.19 196 SER A N 1
ATOM 1607 C CA . SER A 1 196 ? -1.330 -1.130 11.543 1.00 94.19 196 SER A CA 1
ATOM 1608 C C . SER A 1 196 ? -0.373 -2.081 10.822 1.00 94.19 196 SER A C 1
ATOM 1610 O O . SER A 1 196 ? 0.400 -1.632 9.975 1.00 94.19 196 SER A O 1
ATOM 1612 N N . ALA A 1 197 ? -0.451 -3.383 11.112 1.00 94.44 197 ALA A N 1
ATOM 1613 C CA . ALA A 1 197 ? 0.330 -4.407 10.424 1.00 94.44 197 ALA A CA 1
ATOM 1614 C C . ALA A 1 197 ? -0.030 -4.482 8.931 1.00 94.44 197 ALA A C 1
ATOM 1616 O O . ALA A 1 197 ? 0.862 -4.371 8.095 1.00 94.44 197 ALA A O 1
ATOM 1617 N N . GLN A 1 198 ? -1.325 -4.544 8.599 1.00 92.81 198 GLN A N 1
ATOM 1618 C CA . GLN A 1 198 ? -1.817 -4.584 7.213 1.00 92.81 198 GLN A CA 1
ATOM 1619 C C . GLN A 1 198 ? -1.383 -3.349 6.416 1.00 92.81 198 GLN A C 1
ATOM 1621 O O . GLN A 1 198 ? -0.841 -3.461 5.318 1.00 92.81 198 GLN A O 1
ATOM 1626 N N . LYS A 1 199 ? -1.537 -2.146 6.987 1.00 92.00 199 LYS A N 1
ATOM 1627 C CA . LYS A 1 199 ? -1.053 -0.916 6.341 1.00 92.00 199 LYS A CA 1
ATOM 1628 C C . LYS A 1 199 ? 0.462 -0.923 6.150 1.00 92.00 199 LYS A C 1
ATOM 1630 O O . LYS A 1 199 ? 0.944 -0.398 5.149 1.00 92.00 199 LYS A O 1
ATOM 1635 N N . SER A 1 200 ? 1.222 -1.464 7.103 1.00 93.00 200 SER A N 1
ATOM 1636 C CA . SER A 1 200 ? 2.679 -1.563 6.969 1.00 93.00 200 SER A CA 1
ATOM 1637 C C . SER A 1 200 ? 3.075 -2.516 5.846 1.00 93.00 200 SER A C 1
ATOM 1639 O O . SER A 1 200 ? 3.978 -2.195 5.082 1.00 93.00 200 SER A O 1
ATOM 1641 N N . GLU A 1 201 ? 2.403 -3.657 5.735 1.00 92.75 201 GLU A N 1
ATOM 1642 C CA . GLU A 1 201 ? 2.651 -4.659 4.702 1.00 92.75 201 GLU A CA 1
ATOM 1643 C C . GLU A 1 201 ? 2.358 -4.098 3.302 1.00 92.75 201 GLU A C 1
ATOM 1645 O O . GLU A 1 201 ? 3.224 -4.125 2.428 1.00 92.75 201 GLU A O 1
ATOM 1650 N N . ILE A 1 202 ? 1.206 -3.441 3.119 1.00 90.44 202 ILE A N 1
ATOM 1651 C CA . ILE A 1 202 ? 0.861 -2.784 1.848 1.00 90.44 202 ILE A CA 1
ATOM 1652 C C . ILE A 1 202 ? 1.886 -1.703 1.479 1.00 90.44 202 ILE A C 1
ATOM 1654 O O . ILE A 1 202 ? 2.254 -1.581 0.312 1.00 90.44 202 ILE A O 1
ATOM 1658 N N . ARG A 1 203 ? 2.381 -0.918 2.450 1.00 87.25 203 ARG A N 1
ATOM 1659 C CA . ARG A 1 203 ? 3.437 0.079 2.188 1.00 87.25 203 ARG A CA 1
ATOM 1660 C C . ARG A 1 203 ? 4.734 -0.574 1.721 1.00 87.25 203 ARG A C 1
ATOM 1662 O O . ARG A 1 203 ? 5.320 -0.082 0.764 1.00 87.25 203 ARG A O 1
ATOM 1669 N N . GLN A 1 204 ? 5.150 -1.676 2.344 1.00 88.38 204 GLN A N 1
ATOM 1670 C CA . GLN A 1 204 ? 6.361 -2.399 1.945 1.00 88.38 204 GLN A CA 1
ATOM 1671 C C . GLN A 1 204 ? 6.249 -2.938 0.515 1.00 88.38 204 GLN A C 1
ATOM 1673 O O . GLN A 1 204 ? 7.164 -2.742 -0.284 1.00 88.38 204 GLN A O 1
ATOM 1678 N N . TYR A 1 205 ? 5.115 -3.544 0.152 1.00 86.50 205 TYR A N 1
ATOM 1679 C CA . TYR A 1 205 ? 4.887 -3.989 -1.224 1.00 86.50 205 TYR A CA 1
ATOM 1680 C C . TYR A 1 205 ? 4.819 -2.818 -2.212 1.00 86.50 205 TYR A C 1
ATOM 1682 O O . TYR A 1 205 ? 5.368 -2.900 -3.311 1.00 86.50 205 TYR A O 1
ATOM 1690 N N . ALA A 1 206 ? 4.229 -1.686 -1.816 1.00 83.06 206 ALA A N 1
ATOM 1691 C CA . ALA A 1 206 ? 4.170 -0.493 -2.658 1.00 83.06 206 ALA A CA 1
ATOM 1692 C C . ALA A 1 206 ? 5.563 0.111 -2.910 1.00 83.06 206 ALA A C 1
ATOM 1694 O O . ALA A 1 206 ? 5.848 0.543 -4.028 1.00 83.06 206 ALA A O 1
ATOM 1695 N N . GLU A 1 207 ? 6.441 0.110 -1.902 1.00 80.69 207 GLU A N 1
ATOM 1696 C CA . GLU A 1 207 ? 7.850 0.509 -2.028 1.00 80.69 207 GLU A CA 1
ATOM 1697 C C . GLU A 1 207 ? 8.623 -0.426 -2.969 1.00 80.69 207 GLU A C 1
ATOM 1699 O O . GLU A 1 207 ? 9.438 0.034 -3.769 1.00 80.69 207 GLU A O 1
ATOM 1704 N N . GLN A 1 208 ? 8.314 -1.724 -2.931 1.00 82.12 208 GLN A N 1
ATOM 1705 C CA . GLN A 1 208 ? 8.878 -2.738 -3.829 1.00 82.12 208 GLN A CA 1
ATOM 1706 C C . GLN A 1 208 ? 8.248 -2.734 -5.230 1.00 82.12 208 GLN A C 1
ATOM 1708 O O . GLN A 1 208 ? 8.727 -3.443 -6.113 1.00 82.12 208 GLN A O 1
ATOM 1713 N N . ARG A 1 209 ? 7.209 -1.916 -5.454 1.00 81.12 209 ARG A N 1
ATOM 1714 C CA . ARG A 1 209 ? 6.392 -1.887 -6.680 1.00 81.12 209 ARG A CA 1
ATOM 1715 C C . ARG A 1 209 ? 5.722 -3.234 -6.998 1.00 81.12 209 ARG A C 1
ATOM 1717 O O . ARG A 1 209 ? 5.417 -3.507 -8.157 1.00 81.12 209 ARG A O 1
ATOM 1724 N N . ASP A 1 210 ? 5.474 -4.057 -5.981 1.00 82.25 210 ASP A N 1
ATOM 1725 C CA . ASP A 1 210 ? 4.783 -5.343 -6.105 1.00 82.25 210 ASP A CA 1
ATOM 1726 C C . ASP A 1 210 ? 3.265 -5.156 -5.969 1.00 82.25 210 ASP A C 1
ATOM 1728 O O . ASP A 1 210 ? 2.644 -5.414 -4.938 1.00 82.25 210 ASP A O 1
ATOM 1732 N N . TYR A 1 211 ? 2.667 -4.607 -7.021 1.00 82.94 211 TYR A N 1
ATOM 1733 C CA . TYR A 1 211 ? 1.259 -4.217 -7.023 1.00 82.94 211 TYR A CA 1
ATOM 1734 C C . TYR A 1 211 ? 0.294 -5.390 -7.209 1.00 82.94 211 TYR A C 1
ATOM 1736 O O . TYR A 1 211 ? -0.862 -5.298 -6.792 1.00 82.94 211 TYR A O 1
ATOM 1744 N N . ASP A 1 212 ? 0.768 -6.488 -7.798 1.00 83.50 212 ASP A N 1
ATOM 1745 C CA . ASP A 1 212 ? -0.020 -7.707 -7.970 1.00 83.50 212 ASP A CA 1
ATOM 1746 C C . ASP A 1 212 ? -0.277 -8.366 -6.612 1.00 83.50 212 ASP A C 1
ATOM 1748 O O . ASP A 1 212 ? -1.418 -8.719 -6.307 1.00 83.50 212 ASP A O 1
ATOM 1752 N N . THR A 1 213 ? 0.743 -8.426 -5.748 1.00 87.62 213 THR A N 1
ATOM 1753 C CA . THR A 1 213 ? 0.587 -8.917 -4.373 1.00 87.62 213 THR A CA 1
ATOM 1754 C C . THR A 1 213 ? -0.356 -8.030 -3.557 1.00 87.62 213 THR A C 1
ATOM 1756 O O . THR A 1 213 ? -1.201 -8.551 -2.833 1.00 87.62 213 THR A O 1
ATOM 1759 N N . ILE A 1 214 ? -0.300 -6.699 -3.711 1.00 87.06 214 ILE A N 1
ATOM 1760 C CA . ILE A 1 214 ? -1.234 -5.791 -3.013 1.00 87.06 214 ILE A CA 1
ATOM 1761 C C . ILE A 1 214 ? -2.690 -6.067 -3.409 1.00 87.06 214 ILE A C 1
ATOM 1763 O O . ILE A 1 214 ? -3.559 -6.098 -2.539 1.00 87.06 214 ILE A O 1
ATOM 1767 N N . ARG A 1 215 ? -2.967 -6.278 -4.702 1.00 85.94 215 ARG A N 1
ATOM 1768 C CA . ARG A 1 215 ? -4.319 -6.612 -5.181 1.00 85.94 215 ARG A CA 1
ATOM 1769 C C . ARG A 1 215 ? -4.779 -7.978 -4.686 1.00 85.94 215 ARG A C 1
ATOM 1771 O O . ARG A 1 215 ? -5.904 -8.103 -4.215 1.00 85.94 215 ARG A O 1
ATOM 1778 N N . ALA A 1 216 ? -3.904 -8.982 -4.730 1.00 88.06 216 ALA A N 1
ATOM 1779 C CA . ALA A 1 216 ? -4.209 -10.306 -4.196 1.00 88.06 216 ALA A CA 1
ATOM 1780 C C . ALA A 1 216 ? -4.572 -10.242 -2.703 1.00 88.06 216 ALA A C 1
ATOM 1782 O O . ALA A 1 216 ? -5.607 -10.772 -2.306 1.00 88.06 216 ALA A O 1
ATOM 1783 N N . LEU A 1 217 ? -3.786 -9.513 -1.902 1.00 88.12 217 LEU A N 1
ATOM 1784 C CA . LEU A 1 217 ? -4.073 -9.284 -0.484 1.00 88.12 217 LEU A CA 1
ATOM 1785 C C . LEU A 1 217 ? -5.404 -8.557 -0.279 1.00 88.12 217 LEU A C 1
ATOM 1787 O O . LEU A 1 217 ? -6.203 -8.970 0.556 1.00 88.12 217 LEU A O 1
ATOM 1791 N N . ALA A 1 218 ? -5.678 -7.499 -1.045 1.0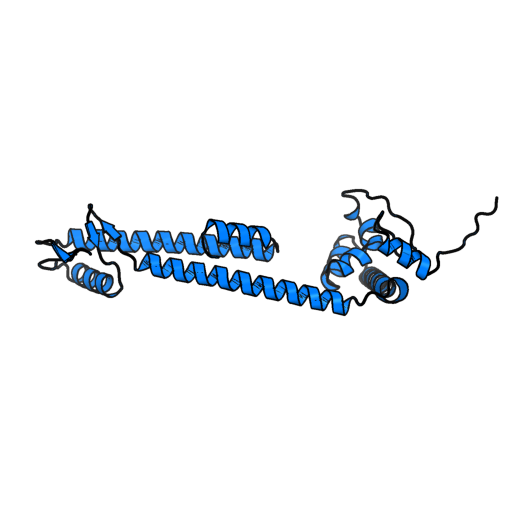0 88.19 218 ALA A N 1
ATOM 1792 C CA . ALA A 1 218 ? -6.944 -6.776 -0.948 1.00 88.19 218 ALA A CA 1
ATOM 1793 C C . ALA A 1 218 ? -8.151 -7.682 -1.242 1.00 88.19 218 ALA A C 1
ATOM 1795 O O . ALA A 1 218 ? -9.149 -7.628 -0.520 1.00 88.19 218 ALA A O 1
ATOM 1796 N N . LEU A 1 219 ? -8.036 -8.560 -2.240 1.00 89.31 219 LEU A N 1
ATOM 1797 C CA . LEU A 1 219 ? -9.069 -9.525 -2.601 1.00 89.31 219 LEU A CA 1
ATOM 1798 C C . LEU A 1 219 ? -9.250 -10.612 -1.531 1.00 89.31 219 LEU A C 1
ATOM 1800 O O . LEU A 1 219 ? -10.381 -10.903 -1.146 1.00 89.31 219 LEU A O 1
ATOM 1804 N N . GLU A 1 220 ? -8.162 -11.162 -0.986 1.00 88.50 220 GLU A N 1
ATOM 1805 C CA . GLU A 1 220 ? -8.206 -12.102 0.147 1.00 88.50 220 GLU A CA 1
ATOM 1806 C C . GLU A 1 220 ? -8.844 -11.475 1.389 1.00 88.50 220 GLU A C 1
ATOM 1808 O O . GLU A 1 220 ? -9.590 -12.123 2.126 1.00 88.50 220 GLU A O 1
ATOM 1813 N N . MET A 1 221 ? -8.581 -10.188 1.608 1.00 85.19 221 MET A N 1
ATOM 1814 C CA . MET A 1 221 ? -9.183 -9.427 2.687 1.00 85.19 221 MET A CA 1
ATOM 1815 C C . MET A 1 221 ? -10.643 -9.066 2.401 1.00 85.19 221 MET A C 1
ATOM 1817 O O . MET A 1 221 ? -11.342 -8.724 3.351 1.00 85.19 221 MET A O 1
ATOM 1821 N N . GLY A 1 222 ? -11.126 -9.121 1.158 1.00 86.62 222 GLY A N 1
ATOM 1822 C CA . GLY A 1 222 ? -12.462 -8.657 0.770 1.00 86.62 222 GLY A CA 1
ATOM 1823 C C . GLY A 1 222 ? -12.607 -7.134 0.849 1.00 86.62 222 GLY A C 1
ATOM 1824 O O . GLY A 1 222 ? -13.562 -6.643 1.444 1.00 86.62 222 GLY A O 1
ATOM 1825 N N . LEU A 1 223 ? -11.597 -6.403 0.371 1.00 80.75 223 LEU A N 1
ATOM 1826 C CA . LEU A 1 223 ? -11.554 -4.934 0.300 1.00 80.75 223 LEU A CA 1
ATOM 1827 C C . LEU A 1 223 ? -11.814 -4.390 -1.122 1.00 80.75 223 LEU A C 1
ATOM 1829 O O . LEU A 1 223 ? -11.784 -3.174 -1.307 1.00 80.75 223 LEU A O 1
ATOM 1833 N N . GLU A 1 224 ? -12.010 -5.270 -2.113 1.00 62.31 224 GLU A N 1
ATOM 1834 C CA . GLU A 1 224 ? -12.339 -4.933 -3.514 1.00 62.31 224 GLU A CA 1
ATOM 1835 C C . GLU A 1 224 ? -13.835 -5.072 -3.826 1.00 62.31 224 GLU A C 1
ATOM 1837 O O . GLU A 1 224 ? -14.467 -6.033 -3.324 1.00 62.31 224 GLU A O 1
#

Foldseek 3Di:
DDDPPDQDDLVQLLVLCVVPPADAFLSSHGDPPDPPPCLALVNCLRRVLVVLLVQDDLVNQLVSNVVNVDDSVRSVVSSVSSVCSCCVRNVHDSVVSNVVVVVVLVVLVVVLVLLLVLLVVVLVCQLQDWDDDPNFTAGRHPVLLVVLVVCLVVVHFDQWDATPVRDTDGPDHNVNSVRVNVRSVVSNVVSVVVSVVLNVVSVVCVVVVVSVVVVVVCVVVVSD

InterPro domains:
  IPR025484 Domain of unknown function DUF4376 [PF14301] (121-208)

Sequence (224 aa):
MSASNKSLTKEEIRARYFAHDLPIDRHGNYMERVGNEDRGRTGFCALLHYKLIEGMSDEEALAQMQTYEMSPIESKFTLNKAKEFITDVLEINLDEIRSNMRSTSRYIYLDIQKIMLEIEHRYEDQRHGYIEVDGRHFQADETSRQMLGQYIQSETAPDYWLDTSNTRIEPFTLEQCKALMAAIVKRDQQLHNAMSAQKSEIRQYAEQRDYDTIRALALEMGLE

Secondary structure (DSSP, 8-state):
------PPPHHHHHHHHHT-SS-B-TTSPBPP--TTGGGSHHHHHHHHHHHHHTT--HHHHHHHHHHTT--HHHHHHHHHHHHHHHHHTS---HHHHHHHHHHHHHHHHHHHHHHHHHHHHHHHHHHHS-EEETTEEE--SHHHHHHHHHHHHHT---S-EE-TT--EESSPPHHHHHHHHHHHHHHHHHHHHHHHHHHHHHHHHHHTT-HHHHHHHHHHHT--